Protein 3GWN (pdb70)

Nearest PDB structures (foldseek):
  3gwn-assembly1_B  TM=1.005E+00  e=9.552E-17  Acanthamoeba polyphaga mimivirus
  3td7-assembly1_A-2  TM=9.930E-01  e=7.302E-15  Acanthamoeba polyphaga mimivirus
  3w4y-assembly2_B  TM=9.031E-01  e=3.890E-05  Saccharomyces cerevisiae S288C
  4e0i-assembly2_C-2  TM=8.942E-01  e=7.517E-05  Saccharomyces cerevisiae S288C
  1jra-assembly2_D  TM=9.221E-01  e=2.019E-04  Saccharomyces cerevisiae

Structure (mmCIF, N/CA/C/O backbone):
data_3GWN
#
_entry.id   3GWN
#
_cell.length_a   35.166
_cell.length_b   58.584
_cell.length_c   119.085
_cell.angle_alpha   90.00
_cell.angle_beta   90.00
_cell.angle_gamma   90.00
#
_symmetry.space_group_name_H-M   'P 21 21 21'
#
loop_
_entity.id
_entity.type
_entity.pdbx_description
1 polymer 'Probable FAD-linked sulfhydryl oxidase R596'
2 non-polymer 'FLAVIN-ADENINE DINUCLEOTIDE'
3 non-polymer 'SULFATE ION'
4 non-polymer GLYCEROL
5 water water
#
loop_
_atom_site.group_PDB
_atom_site.id
_atom_site.type_symbol
_atom_site.label_atom_id
_atom_site.label_alt_id
_atom_site.label_comp_id
_atom_site.label_asym_id
_atom_site.label_entity_id
_atom_site.label_seq_id
_atom_site.pdbx_PDB_ins_code
_atom_site.Cartn_x
_atom_site.Cartn_y
_atom_site.Cartn_z
_atom_site.occupancy
_atom_site.B_iso_or_equiv
_atom_site.auth_seq_id
_atom_site.auth_comp_id
_atom_site.auth_asym_id
_atom_site.auth_atom_id
_atom_site.pdbx_PDB_model_num
ATOM 1 N N . ALA A 1 1 ? 18.581 23.956 14.355 1.00 38.25 32 ALA A N 1
ATOM 2 C CA . ALA A 1 1 ? 19.590 23.391 15.297 1.00 35.26 32 ALA A CA 1
ATOM 3 C C . ALA A 1 1 ? 19.094 22.082 15.913 1.00 35.01 32 ALA A C 1
ATOM 4 O O . ALA A 1 1 ? 19.611 21.638 16.941 1.00 35.73 32 ALA A O 1
ATOM 6 N N . ASN A 1 2 ? 18.096 21.465 15.284 1.00 32.64 33 ASN A N 1
ATOM 7 C CA . ASN A 1 2 ? 17.539 20.213 15.792 1.00 30.57 33 ASN A CA 1
ATOM 8 C C . ASN A 1 2 ? 18.102 18.971 15.112 1.00 28.51 33 ASN A C 1
ATOM 9 O O . ASN A 1 2 ? 17.838 17.854 15.547 1.00 28.60 33 ASN A O 1
ATOM 14 N N . GLY A 1 3 ? 18.877 19.159 14.051 1.00 25.92 34 GLY A N 1
ATOM 15 C CA . GLY A 1 3 ? 19.421 18.015 13.345 1.00 21.91 34 GLY A CA 1
ATOM 16 C C . GLY A 1 3 ? 20.599 17.323 14.005 1.00 20.32 34 GLY A C 1
ATOM 17 O O . GLY A 1 3 ? 21.256 17.879 14.883 1.00 18.38 34 GLY A O 1
ATOM 18 N N . LEU A 1 4 ? 20.849 16.088 13.579 1.00 17.20 35 LEU A N 1
ATOM 19 C CA . LEU A 1 4 ? 21.965 15.287 14.069 1.00 16.08 35 LEU A CA 1
ATOM 20 C C . LEU A 1 4 ? 22.710 14.804 12.834 1.00 16.48 35 LEU A C 1
ATOM 21 O O . LEU A 1 4 ? 22.082 14.496 11.820 1.00 17.68 35 LEU A O 1
ATOM 26 N N . ILE A 1 5 ? 24.037 14.734 12.906 1.00 17.14 36 ILE A N 1
ATOM 27 C CA . ILE A 1 5 ? 24.803 14.273 11.753 1.00 18.84 36 ILE A CA 1
ATOM 28 C C . ILE A 1 5 ? 24.412 12.828 11.473 1.00 17.89 36 ILE A C 1
ATOM 29 O O . ILE A 1 5 ? 24.154 12.059 12.396 1.00 17.44 36 ILE A O 1
ATOM 34 N N . THR A 1 6 ? 24.367 12.467 10.195 1.00 17.14 37 THR A N 1
ATOM 35 C CA . THR A 1 6 ? 23.944 11.132 9.785 1.00 16.00 37 THR A CA 1
ATOM 36 C C . THR A 1 6 ? 24.772 9.958 10.281 1.00 15.90 37 THR A C 1
ATOM 37 O O . THR A 1 6 ? 24.305 8.821 10.264 1.00 15.38 37 THR A O 1
ATOM 41 N N . LYS A 1 7 ? 25.994 10.223 10.727 1.00 17.26 38 LYS A N 1
ATOM 42 C CA . LYS A 1 7 ? 26.864 9.161 11.213 1.00 18.90 38 LYS A CA 1
ATOM 43 C C . LYS A 1 7 ? 26.212 8.323 12.311 1.00 18.57 38 LYS A C 1
ATOM 44 O O . LYS A 1 7 ? 26.415 7.111 12.387 1.00 19.77 38 LYS A O 1
ATOM 50 N N . ILE A 1 8 ? 25.415 8.964 13.154 1.00 17.80 39 ILE A N 1
ATOM 51 C CA . ILE A 1 8 ? 24.780 8.257 14.256 1.00 19.16 39 ILE A CA 1
ATOM 52 C C . ILE A 1 8 ? 23.447 7.586 13.939 1.00 19.35 39 ILE A C 1
ATOM 53 O O . ILE A 1 8 ? 23.120 6.561 14.537 1.00 22.44 39 ILE A O 1
ATOM 58 N N . TRP A 1 9 ? 22.688 8.125 12.990 1.00 16.01 40 TRP A N 1
ATOM 59 C CA . TRP A 1 9 ? 21.371 7.556 12.709 1.00 13.69 40 TRP A CA 1
ATOM 60 C C . TRP A 1 9 ? 21.068 7.031 11.315 1.00 12.61 40 TRP A C 1
ATOM 61 O O . TRP A 1 9 ? 20.094 6.298 11.138 1.00 11.90 40 TRP A O 1
ATOM 72 N N . GLY A 1 10 ? 21.875 7.409 10.331 1.00 11.39 41 GLY A N 1
ATOM 73 C CA . GLY A 1 10 ? 21.619 6.983 8.963 1.00 11.32 41 GLY A CA 1
ATOM 74 C C . GLY A 1 10 ? 21.540 5.488 8.720 1.00 12.55 41 GLY A C 1
ATOM 75 O O . GLY A 1 10 ? 20.492 4.956 8.341 1.00 11.90 41 GLY A O 1
ATOM 76 N N . THR A 1 11 ? 22.657 4.804 8.925 1.00 12.40 42 THR A N 1
ATOM 77 C CA . THR A 1 11 ? 22.712 3.365 8.710 1.00 14.50 42 THR A CA 1
ATOM 78 C C . THR A 1 11 ? 21.725 2.622 9.602 1.00 13.36 42 THR A C 1
ATOM 79 O O . THR A 1 11 ? 21.050 1.698 9.143 1.00 13.85 42 THR A O 1
ATOM 83 N N . ALA A 1 12 ? 21.637 3.030 10.866 1.00 11.84 43 ALA A N 1
ATOM 84 C CA . ALA A 1 12 ? 20.716 2.407 11.818 1.00 11.43 43 ALA A CA 1
ATOM 85 C C . ALA A 1 12 ? 19.286 2.538 11.313 1.00 12.65 43 ALA A C 1
ATOM 86 O O . ALA A 1 12 ? 18.499 1.592 11.393 1.00 11.51 43 ALA A O 1
ATOM 88 N N . GLY A 1 13 ? 18.958 3.724 10.808 1.00 11.51 44 GLY A N 1
ATOM 89 C CA . GLY A 1 13 ? 17.624 3.964 10.285 1.00 12.00 44 GLY A CA 1
ATOM 90 C C . GLY A 1 13 ? 17.272 3.053 9.121 1.00 12.46 44 GLY A C 1
ATOM 91 O O . GLY A 1 13 ? 16.161 2.534 9.054 1.00 11.35 44 GLY A O 1
ATOM 92 N N . TRP A 1 14 ? 18.196 2.863 8.185 1.00 9.27 45 TRP A N 1
ATOM 93 C CA . TRP A 1 14 ? 17.907 1.986 7.053 1.00 10.41 45 TRP A CA 1
ATOM 94 C C . TRP A 1 14 ? 17.773 0.533 7.505 1.00 10.47 45 TRP A C 1
ATOM 95 O O . TRP A 1 14 ? 16.816 -0.148 7.147 1.00 11.45 45 TRP A O 1
ATOM 106 N N . THR A 1 15 ? 18.733 0.068 8.295 1.00 10.49 46 THR A N 1
ATOM 107 C CA . THR A 1 15 ? 18.723 -1.312 8.770 1.00 10.42 46 THR A CA 1
ATOM 108 C C . THR A 1 15 ? 17.449 -1.663 9.523 1.00 11.74 46 THR A C 1
ATOM 109 O O . THR A 1 15 ? 16.805 -2.680 9.239 1.00 12.98 46 THR A O 1
ATOM 113 N N . PHE A 1 16 ? 17.074 -0.818 10.478 1.00 9.43 47 PHE A N 1
ATOM 114 C CA . PHE A 1 16 ? 15.869 -1.083 11.257 1.00 10.51 47 PHE A CA 1
ATOM 115 C C . PHE A 1 16 ? 14.617 -1.074 10.393 1.00 10.65 47 PHE A C 1
ATOM 116 O O . PHE A 1 16 ? 13.755 -1.939 10.526 1.00 10.00 47 PHE A O 1
ATOM 124 N N . ASN A 1 17 ? 14.510 -0.100 9.501 1.00 10.27 48 ASN A N 1
ATOM 125 C CA . ASN A 1 17 ? 13.320 -0.024 8.679 1.00 10.03 48 ASN A CA 1
ATOM 126 C C . ASN A 1 17 ? 13.234 -1.090 7.595 1.00 10.38 48 ASN A C 1
ATOM 127 O O . ASN A 1 17 ? 12.137 -1.508 7.229 1.00 9.86 48 ASN A O 1
ATOM 132 N N . HIS A 1 18 ? 14.371 -1.562 7.087 1.00 9.16 49 HIS A N 1
ATOM 133 C CA . HIS A 1 18 ? 14.293 -2.646 6.113 1.00 9.66 49 HIS A CA 1
ATOM 134 C C . HIS A 1 18 ? 13.794 -3.863 6.887 1.00 10.44 49 HIS A C 1
ATOM 135 O O . HIS A 1 18 ? 12.971 -4.641 6.397 1.00 11.23 49 HIS A O 1
ATOM 142 N N . ALA A 1 19 ? 14.294 -4.021 8.107 1.00 10.49 50 ALA A N 1
ATOM 143 C CA . ALA A 1 19 ? 13.883 -5.144 8.939 1.00 10.96 50 ALA A CA 1
ATOM 144 C C . ALA A 1 19 ? 12.373 -5.078 9.175 1.00 10.58 50 ALA A C 1
ATOM 145 O O . ALA A 1 19 ? 11.689 -6.102 9.164 1.00 11.59 50 ALA A O 1
ATOM 147 N N . VAL A 1 20 ? 11.856 -3.871 9.392 1.00 8.89 51 VAL A N 1
ATOM 148 C CA . VAL A 1 20 ? 10.420 -3.692 9.597 1.00 9.05 51 VAL A CA 1
ATOM 149 C C . VAL A 1 20 ? 9.632 -4.218 8.398 1.00 10.42 51 VAL A C 1
ATOM 150 O O . VAL A 1 20 ? 8.601 -4.875 8.566 1.00 11.55 51 VAL A O 1
ATOM 154 N N . THR A 1 21 ? 10.107 -3.939 7.187 1.00 10.21 52 THR A N 1
ATOM 155 C CA . THR A 1 21 ? 9.383 -4.404 6.006 1.00 10.40 52 THR A CA 1
ATOM 156 C C . THR A 1 21 ? 9.402 -5.927 5.869 1.00 11.49 52 THR A C 1
ATOM 157 O O . THR A 1 21 ? 8.445 -6.516 5.361 1.00 11.09 52 THR A O 1
ATOM 161 N N . PHE A 1 22 ? 10.470 -6.575 6.327 1.00 10.87 53 PHE A N 1
ATOM 162 C CA . PHE A 1 22 ? 10.521 -8.031 6.224 1.00 11.30 53 PHE A CA 1
ATOM 163 C C . PHE A 1 22 ? 9.693 -8.732 7.298 1.00 12.30 53 PHE A C 1
ATOM 164 O O . PHE A 1 22 ? 9.481 -9.947 7.234 1.00 15.61 53 PHE A O 1
ATOM 172 N N . GLY A 1 23 ? 9.212 -7.959 8.268 1.00 12.03 54 GLY A N 1
ATOM 173 C CA . GLY A 1 23 ? 8.377 -8.509 9.328 1.00 11.18 54 GLY A CA 1
ATOM 174 C C . GLY A 1 23 ? 6.905 -8.392 8.965 1.00 13.46 54 GLY A C 1
ATOM 175 O O . GLY A 1 23 ? 6.027 -8.877 9.689 1.00 13.75 54 GLY A O 1
ATOM 176 N N . TYR A 1 24 ? 6.637 -7.735 7.841 1.00 12.40 55 TYR A N 1
ATOM 177 C CA . TYR A 1 24 ? 5.275 -7.550 7.336 1.00 13.83 55 TYR A CA 1
ATOM 178 C C . TYR A 1 24 ? 4.719 -8.927 6.957 1.00 14.56 55 TYR A C 1
ATOM 179 O O . TYR A 1 24 ? 5.445 -9.783 6.456 1.00 13.37 55 TYR A O 1
ATOM 188 N N . PRO A 1 25 ? 3.422 -9.162 7.203 1.00 14.77 56 PRO A N 1
ATOM 189 C CA . PRO A 1 25 ? 2.801 -10.453 6.875 1.00 15.78 56 PRO A CA 1
ATOM 190 C C . PRO A 1 25 ? 2.858 -10.812 5.391 1.00 14.50 56 PRO A C 1
ATOM 191 O O . PRO A 1 25 ? 2.876 -9.935 4.530 1.00 14.15 56 PRO A O 1
ATOM 195 N N . LEU A 1 26 ? 2.881 -12.108 5.094 1.00 14.84 57 LEU A N 1
ATOM 196 C CA . LEU A 1 26 ? 2.901 -12.557 3.707 1.00 16.52 57 LEU A CA 1
ATOM 197 C C . LEU A 1 26 ? 1.574 -12.199 3.056 1.00 17.40 57 LEU A C 1
ATOM 198 O O . LEU A 1 26 ? 1.520 -11.796 1.897 1.00 19.34 57 LEU A O 1
ATOM 203 N N . ASN A 1 27 ? 0.503 -12.362 3.821 1.00 17.84 58 ASN A N 1
ATOM 204 C CA . ASN A 1 27 ? -0.844 -12.082 3.347 1.00 19.37 58 ASN A CA 1
ATOM 205 C C . ASN A 1 27 ? -1.504 -11.153 4.369 1.00 19.24 58 ASN A C 1
ATOM 206 O O . ASN A 1 27 ? -2.295 -11.586 5.209 1.00 20.70 58 ASN A O 1
ATOM 211 N N . PRO A 1 28 ? -1.181 -9.851 4.307 1.00 19.18 59 PRO A N 1
ATOM 212 C CA . PRO A 1 28 ? -1.742 -8.869 5.239 1.00 19.53 59 PRO A CA 1
ATOM 213 C C . PRO A 1 28 ? -3.247 -8.634 5.150 1.00 19.78 59 PRO A C 1
ATOM 214 O O . PRO A 1 28 ? -3.863 -8.829 4.101 1.00 21.09 59 PRO A O 1
ATOM 218 N N . THR A 1 29 ? -3.825 -8.226 6.274 1.00 20.63 60 THR A N 1
ATOM 219 C CA . THR A 1 29 ? -5.244 -7.913 6.356 1.00 21.01 60 THR A CA 1
ATOM 220 C C . THR A 1 29 ? -5.344 -6.411 6.132 1.00 21.05 60 THR A C 1
ATOM 221 O O . THR A 1 29 ? -4.329 -5.714 6.115 1.00 19.07 60 THR A O 1
ATOM 225 N N A SER A 1 30 ? -6.567 -5.920 5.965 0.50 19.89 61 SER A N 1
ATOM 226 N N B SER A 1 30 ? -6.562 -5.907 5.960 0.50 20.88 61 SER A N 1
ATOM 227 C CA A SER A 1 30 ? -6.796 -4.498 5.751 0.50 19.61 61 SER A CA 1
ATOM 228 C CA B SER A 1 30 ? -6.758 -4.476 5.749 0.50 21.45 61 SER A CA 1
ATOM 229 C C A SER A 1 30 ? -6.207 -3.700 6.909 0.50 18.25 61 SER A C 1
ATOM 230 C C B SER A 1 30 ? -6.206 -3.702 6.942 0.50 20.54 61 SER A C 1
ATOM 231 O O A SER A 1 30 ? -5.689 -2.600 6.715 0.50 18.01 61 SER A O 1
ATOM 232 O O B SER A 1 30 ? -5.724 -2.578 6.800 0.50 20.59 61 SER A O 1
ATOM 237 N N A ASP 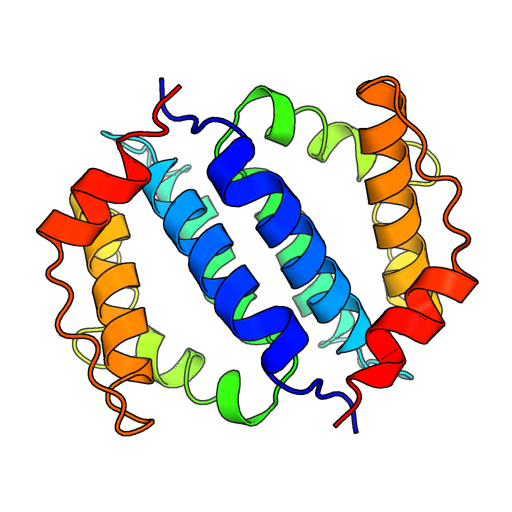A 1 31 ? -6.294 -4.260 8.113 0.50 17.60 62 ASP A N 1
ATOM 238 N N B ASP A 1 31 ? -6.284 -4.320 8.117 0.50 20.35 62 ASP A N 1
ATOM 239 C CA A ASP A 1 31 ? -5.766 -3.600 9.302 0.50 17.92 62 ASP A CA 1
ATOM 240 C CA B ASP A 1 31 ? -5.795 -3.719 9.355 0.50 20.62 62 ASP A CA 1
ATOM 241 C C A ASP A 1 31 ? -4.243 -3.522 9.261 0.50 17.32 62 ASP A C 1
ATOM 242 C C B ASP A 1 31 ? -4.273 -3.576 9.336 0.50 19.20 62 ASP A C 1
ATOM 243 O O A ASP A 1 31 ? -3.662 -2.495 9.619 0.50 16.04 62 ASP A O 1
ATOM 244 O O B ASP A 1 31 ? -3.728 -2.559 9.773 0.50 17.94 62 ASP A O 1
ATOM 253 N N . ASP A 1 32 ? -3.596 -4.606 8.838 1.00 18.06 63 ASP A N 1
ATOM 254 C CA . ASP A 1 32 ? -2.131 -4.606 8.755 1.00 17.91 63 ASP A CA 1
ATOM 255 C C . ASP A 1 32 ? -1.676 -3.523 7.783 1.00 15.98 63 ASP A C 1
ATOM 256 O O . ASP A 1 32 ? -0.726 -2.789 8.058 1.00 17.15 63 ASP A O 1
ATOM 261 N N . LYS A 1 33 ? -2.358 -3.426 6.645 1.00 14.96 64 LYS A N 1
ATOM 262 C CA . LYS A 1 33 ? -2.009 -2.435 5.631 1.00 15.47 64 LYS A CA 1
ATOM 263 C C . LYS A 1 33 ? -2.105 -1.016 6.171 1.00 15.84 64 LYS A C 1
ATOM 264 O O . LYS A 1 33 ? -1.221 -0.195 5.931 1.00 15.22 64 LYS A O 1
ATOM 270 N N . ARG A 1 34 ? -3.182 -0.731 6.898 1.00 16.34 65 ARG A N 1
ATOM 271 C CA . ARG A 1 34 ? -3.383 0.598 7.468 1.00 17.95 65 ARG A CA 1
ATOM 272 C C . ARG A 1 34 ? -2.304 0.948 8.493 1.00 16.76 65 ARG A C 1
ATOM 273 O O . ARG A 1 34 ? -1.762 2.055 8.484 1.00 15.48 65 ARG A O 1
ATOM 281 N N . ARG A 1 35 ? -1.990 0.002 9.373 1.00 14.96 66 ARG A N 1
ATOM 282 C CA . ARG A 1 35 ? -0.992 0.229 10.410 1.00 14.85 66 ARG A CA 1
ATOM 283 C C . ARG A 1 35 ? 0.413 0.465 9.864 1.00 13.53 66 ARG A C 1
ATOM 284 O O . ARG A 1 35 ? 1.118 1.355 10.340 1.00 13.04 66 ARG A O 1
ATOM 292 N N . TYR A 1 36 ? 0.822 -0.316 8.869 1.00 12.31 67 TYR A N 1
ATOM 293 C CA . TYR A 1 36 ? 2.153 -0.121 8.301 1.00 12.59 67 TYR A CA 1
ATOM 294 C C . TYR A 1 36 ? 2.197 1.141 7.440 1.00 11.33 67 TYR A C 1
ATOM 295 O O . TYR A 1 36 ? 3.217 1.829 7.381 1.00 11.65 67 TYR A O 1
ATOM 304 N N . LYS A 1 37 ? 1.094 1.454 6.771 1.00 10.44 68 LYS A N 1
ATOM 305 C CA . LYS A 1 37 ? 1.065 2.658 5.951 1.00 11.14 68 LYS A CA 1
ATOM 306 C C . LYS A 1 37 ? 1.231 3.876 6.854 1.00 11.60 68 LYS A C 1
ATOM 307 O O . LYS A 1 37 ? 2.017 4.776 6.562 1.00 12.18 68 LYS A O 1
ATOM 313 N N . ASN A 1 38 ? 0.490 3.912 7.959 1.00 12.44 69 ASN A N 1
ATOM 314 C CA . ASN A 1 38 ? 0.587 5.051 8.860 1.00 13.20 69 ASN A CA 1
ATOM 315 C C . ASN A 1 38 ? 1.986 5.183 9.443 1.00 13.14 69 ASN A C 1
ATOM 316 O O . ASN A 1 38 ? 2.483 6.287 9.622 1.00 13.91 69 ASN A O 1
ATOM 321 N N . TYR A 1 39 ? 2.623 4.055 9.730 1.00 11.27 70 TYR A N 1
ATOM 322 C CA . TYR A 1 39 ? 3.973 4.098 10.277 1.00 10.89 70 TYR A CA 1
ATOM 323 C C . TYR A 1 39 ? 4.959 4.728 9.292 1.00 10.42 70 TYR A C 1
ATOM 324 O O . TYR A 1 39 ? 5.724 5.624 9.647 1.00 10.62 70 TYR A O 1
ATOM 333 N N . PHE A 1 40 ? 4.950 4.261 8.051 1.00 9.84 71 PHE A N 1
ATOM 334 C CA . PHE A 1 40 ? 5.888 4.799 7.080 1.00 8.21 71 PHE A CA 1
ATOM 335 C C . PHE A 1 40 ? 5.638 6.253 6.708 1.00 11.55 71 PHE A C 1
ATOM 336 O O . PHE A 1 40 ? 6.556 6.951 6.281 1.00 12.73 71 PHE A O 1
ATOM 344 N N . ILE A 1 41 ? 4.408 6.728 6.883 1.00 9.79 72 ILE A N 1
ATOM 345 C CA . ILE A 1 41 ? 4.141 8.136 6.600 1.00 12.32 72 ILE A CA 1
ATOM 346 C C . ILE A 1 41 ? 4.710 8.942 7.772 1.00 12.61 72 ILE A C 1
ATOM 347 O O . ILE A 1 41 ? 5.368 9.969 7.575 1.00 13.42 72 ILE A O 1
ATOM 352 N N . SER A 1 42 ? 4.476 8.458 8.988 1.00 11.94 73 SER A N 1
ATOM 353 C CA . SER A 1 42 ? 4.968 9.124 10.195 1.00 12.01 73 SER A CA 1
ATOM 354 C C . SER A 1 42 ? 6.486 9.162 10.277 1.00 12.14 73 SER A C 1
ATOM 355 O O . SER A 1 42 ? 7.052 10.071 10.883 1.00 11.85 73 SER A O 1
ATOM 358 N N . LEU A 1 43 ? 7.143 8.169 9.685 1.00 11.94 74 LEU A N 1
ATOM 359 C CA . LEU A 1 43 ? 8.608 8.120 9.699 1.00 11.69 74 LEU A CA 1
ATOM 360 C C . LEU A 1 43 ? 9.175 9.404 9.094 1.00 11.78 74 LEU A C 1
ATOM 361 O O . LEU A 1 43 ? 10.234 9.886 9.509 1.00 12.94 74 LEU A O 1
ATOM 366 N N . GLY A 1 44 ? 8.465 9.950 8.111 1.00 11.85 75 GLY A N 1
ATOM 367 C CA . GLY A 1 44 ? 8.913 11.165 7.456 1.00 12.17 75 GLY A CA 1
ATOM 368 C C . GLY A 1 44 ? 8.822 12.407 8.323 1.00 13.74 75 GLY A C 1
ATOM 369 O O . GLY A 1 44 ? 9.459 13.418 8.031 1.00 15.68 75 GLY A O 1
ATOM 370 N N . ASP A 1 45 ? 8.034 12.342 9.391 1.00 11.96 76 ASP A N 1
ATOM 371 C CA . ASP A 1 45 ? 7.878 13.487 10.283 1.00 13.73 76 ASP A CA 1
ATOM 372 C C . ASP A 1 45 ? 8.955 13.560 11.355 1.00 14.32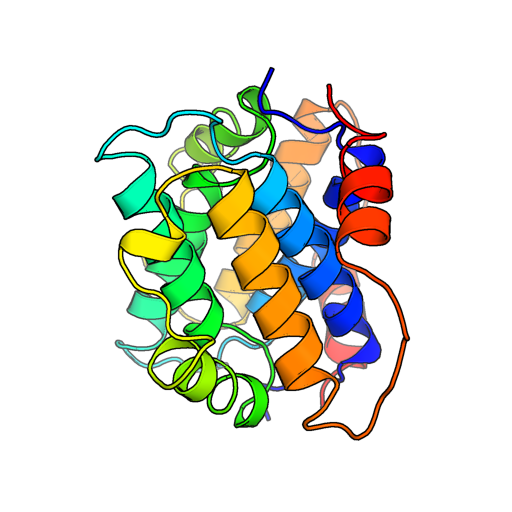 76 ASP A C 1
ATOM 373 O O . ASP A 1 45 ? 9.131 14.607 11.978 1.00 13.69 76 ASP A O 1
ATOM 378 N N . VAL A 1 46 ? 9.693 12.472 11.557 1.00 12.79 77 VAL A N 1
ATOM 379 C CA . VAL A 1 46 ? 10.671 12.435 12.640 1.00 12.32 77 VAL A CA 1
ATOM 380 C C . VAL A 1 46 ? 12.150 12.247 12.323 1.00 11.42 77 VAL A C 1
ATOM 381 O O . VAL A 1 46 ? 12.969 12.179 13.245 1.00 13.64 77 VAL A O 1
ATOM 385 N N . LEU A 1 47 ? 12.509 12.145 11.049 1.00 12.44 78 LEU A N 1
ATOM 386 C CA . LEU A 1 47 ? 13.926 11.994 10.714 1.00 12.96 78 LEU A CA 1
ATOM 387 C C . LEU A 1 47 ? 14.627 13.222 11.303 1.00 13.07 78 LEU A C 1
ATOM 388 O O . LEU A 1 47 ? 14.170 14.345 11.116 1.00 14.54 78 LEU A O 1
ATOM 393 N N . PRO A 1 48 ? 15.743 13.023 12.028 1.00 14.48 79 PRO A N 1
ATOM 394 C CA . PRO A 1 48 ? 16.466 14.149 12.635 1.00 12.90 79 PRO A CA 1
ATOM 395 C C . PRO A 1 48 ? 17.339 14.941 11.666 1.00 13.41 79 PRO A C 1
ATOM 396 O O . PRO A 1 48 ? 18.539 15.111 11.875 1.00 14.02 79 PRO A O 1
ATOM 400 N N . CYS A 1 49 ? 16.711 15.424 10.602 1.00 12.35 80 CYS A N 1
ATOM 401 C CA . CYS A 1 49 ? 17.387 16.199 9.576 1.00 13.04 80 CYS A CA 1
ATOM 402 C C . CYS A 1 49 ? 16.294 16.830 8.702 1.00 13.65 80 CYS A C 1
ATOM 403 O O . CYS A 1 49 ? 15.510 16.135 8.062 1.00 12.11 80 CYS A O 1
ATOM 406 N N . ARG A 1 50 ? 16.249 18.159 8.703 1.00 12.19 81 ARG A N 1
ATOM 407 C CA . ARG A 1 50 ? 15.244 18.917 7.957 1.00 14.71 81 ARG A CA 1
ATOM 408 C C . ARG A 1 50 ? 15.030 18.551 6.492 1.00 13.97 81 ARG A C 1
ATOM 409 O O . ARG A 1 50 ? 13.919 18.199 6.098 1.00 12.61 81 ARG A O 1
ATOM 417 N N . LEU A 1 51 ? 16.078 18.660 5.678 1.00 12.99 82 LEU A N 1
ATOM 418 C CA . LEU A 1 51 ? 15.943 18.360 4.259 1.00 13.53 82 LEU A CA 1
ATOM 419 C C . LEU A 1 51 ? 15.720 16.876 3.987 1.00 13.76 82 LEU A C 1
ATOM 420 O O . LEU A 1 51 ? 15.189 16.499 2.940 1.00 13.74 82 LEU A O 1
ATOM 425 N N . CYS A 1 52 ? 16.116 16.036 4.933 1.00 12.07 83 CYS A N 1
ATOM 426 C CA . CYS A 1 52 ? 15.925 14.599 4.790 1.00 11.51 83 CYS A CA 1
ATOM 427 C C . CYS A 1 52 ? 14.431 14.299 4.860 1.00 12.54 83 CYS A C 1
ATOM 428 O O . CYS A 1 52 ? 13.916 13.470 4.103 1.00 13.34 83 CYS A O 1
ATOM 431 N N . ARG A 1 53 ? 13.744 14.967 5.784 1.00 10.78 84 ARG A N 1
ATOM 432 C CA . ARG A 1 53 ? 12.303 14.781 5.948 1.00 10.57 84 ARG A CA 1
ATOM 433 C C . ARG A 1 53 ? 11.570 15.214 4.682 1.00 11.80 84 ARG A C 1
ATOM 434 O O . ARG A 1 53 ? 10.677 14.521 4.200 1.00 11.54 84 ARG A O 1
ATOM 442 N N A GLU A 1 54 ? 11.951 16.369 4.151 0.50 11.85 85 GLU A N 1
ATOM 443 N N B GLU A 1 54 ? 11.962 16.369 4.154 0.50 11.92 85 GLU A N 1
ATOM 444 C CA A GLU A 1 54 ? 11.325 16.898 2.944 0.50 12.11 85 GLU A CA 1
ATOM 445 C CA B GLU A 1 54 ? 11.360 16.909 2.940 0.50 12.45 85 GLU A CA 1
ATOM 446 C C A GLU A 1 54 ? 11.490 15.948 1.758 0.50 11.66 85 GLU A C 1
ATOM 447 C C B GLU A 1 54 ? 11.507 15.955 1.757 0.50 12.08 85 GLU A C 1
ATOM 448 O O A GLU A 1 54 ? 10.525 15.643 1.052 0.50 10.84 85 GLU A O 1
ATOM 449 O O B GLU A 1 54 ? 10.531 15.647 1.067 0.50 11.63 85 GLU A O 1
ATOM 460 N N A SER A 1 55 ? 12.713 15.478 1.541 0.50 11.27 86 SER A N 1
ATOM 461 N N B SER A 1 55 ? 12.727 15.484 1.522 0.50 11.84 86 SER A N 1
ATOM 462 C CA A SER A 1 55 ? 12.983 14.572 0.433 0.50 12.63 86 SER A CA 1
ATOM 463 C CA B SER A 1 55 ? 12.980 14.573 0.413 0.50 13.26 86 SER A CA 1
ATOM 464 C C A SER A 1 55 ? 12.188 13.280 0.557 0.50 11.65 86 SER A C 1
ATOM 465 C C B SER A 1 55 ? 12.198 13.269 0.551 0.50 12.05 86 SER A C 1
ATOM 466 O O A SER A 1 55 ? 11.622 12.797 -0.420 0.50 11.32 86 SER A O 1
ATOM 467 O O B SER A 1 55 ? 11.650 12.766 -0.426 0.50 11.86 86 SER A O 1
ATOM 472 N N . TYR A 1 56 ? 12.143 12.726 1.764 1.00 11.72 87 TYR A N 1
ATOM 473 C CA . TYR A 1 56 ? 11.413 11.487 2.004 1.00 9.82 87 TYR A CA 1
ATOM 474 C C . TYR A 1 56 ? 9.920 11.681 1.713 1.00 9.91 87 TYR A C 1
ATOM 475 O O . TYR A 1 56 ? 9.309 10.861 1.031 1.00 9.93 87 TYR A O 1
ATOM 484 N N . LYS A 1 57 ? 9.337 12.765 2.222 1.00 10.56 88 LYS A N 1
ATOM 485 C CA . LYS A 1 57 ? 7.911 13.028 1.998 1.00 12.45 88 LYS A CA 1
ATOM 486 C C . LYS A 1 57 ? 7.601 13.186 0.512 1.00 13.34 88 LYS A C 1
ATOM 487 O O . LYS A 1 57 ? 6.541 12.770 0.046 1.00 13.59 88 LYS A O 1
ATOM 493 N N . LYS A 1 58 ? 8.510 13.806 -0.232 1.00 10.54 89 LYS A N 1
ATOM 494 C CA . LYS A 1 58 ? 8.283 13.971 -1.658 1.00 11.60 89 LYS A CA 1
ATOM 495 C C . LYS A 1 58 ? 8.404 12.617 -2.356 1.00 11.78 89 LYS A C 1
ATOM 496 O O . LYS A 1 58 ? 7.613 12.293 -3.241 1.00 11.25 89 LYS A O 1
ATOM 502 N N . PHE A 1 59 ? 9.371 11.809 -1.931 1.00 11.20 90 PHE A N 1
ATOM 503 C CA . PHE A 1 59 ? 9.555 10.483 -2.513 1.00 13.19 90 PHE A CA 1
ATOM 504 C C . PHE A 1 59 ? 8.330 9.585 -2.307 1.00 12.44 90 PHE A C 1
ATOM 505 O O . PHE A 1 59 ? 7.911 8.876 -3.222 1.00 13.13 90 PHE A O 1
ATOM 513 N N . ILE A 1 60 ? 7.751 9.605 -1.112 1.00 13.51 91 ILE A N 1
ATOM 514 C CA . ILE A 1 60 ? 6.615 8.724 -0.861 1.00 13.16 91 ILE A CA 1
ATOM 515 C C . ILE A 1 60 ? 5.252 9.247 -1.285 1.00 14.08 91 ILE A C 1
ATOM 516 O O . ILE A 1 60 ? 4.237 8.594 -1.047 1.00 13.57 91 ILE A O 1
ATOM 521 N N . THR A 1 61 ? 5.214 10.413 -1.923 1.00 13.86 92 THR A N 1
ATOM 522 C CA . THR A 1 61 ? 3.934 10.938 -2.382 1.00 15.38 92 THR A CA 1
ATOM 523 C C . THR A 1 61 ? 3.902 11.097 -3.900 1.00 17.15 92 THR A C 1
ATOM 524 O O . THR A 1 61 ? 2.851 11.377 -4.472 1.00 18.64 92 THR A O 1
ATOM 528 N N . THR A 1 62 ? 5.047 10.910 -4.551 1.00 17.22 93 THR A N 1
ATOM 529 C CA . THR A 1 62 ? 5.114 11.063 -6.003 1.00 18.29 93 THR A CA 1
ATOM 530 C C . THR A 1 62 ? 5.966 10.009 -6.703 1.00 18.85 93 THR A C 1
ATOM 531 O O . THR A 1 62 ? 6.822 9.373 -6.092 1.00 18.72 93 THR A O 1
ATOM 535 N N . GLY A 1 63 ? 5.719 9.837 -7.998 1.00 19.86 94 GLY A N 1
ATOM 536 C CA . GLY A 1 63 ? 6.481 8.883 -8.786 1.00 20.91 94 GLY A CA 1
ATOM 537 C C . GLY A 1 63 ? 6.423 7.409 -8.445 1.00 21.24 94 GLY A C 1
ATOM 538 O O . GLY A 1 63 ? 5.470 6.919 -7.843 1.00 19.93 94 GLY A O 1
ATOM 539 N N . LYS A 1 64 ? 7.476 6.697 -8.837 1.00 21.72 95 LYS A N 1
ATOM 540 C CA . LYS A 1 64 ? 7.555 5.263 -8.617 1.00 22.56 95 LYS A CA 1
ATOM 541 C C . LYS A 1 64 ? 7.766 4.858 -7.164 1.00 20.22 95 LYS A C 1
ATOM 542 O O . LYS A 1 64 ? 7.617 3.689 -6.818 1.00 23.17 95 LYS A O 1
ATOM 548 N N . THR A 1 65 ? 8.106 5.820 -6.311 1.00 16.88 96 THR A N 1
ATOM 549 C CA . THR A 1 65 ? 8.317 5.534 -4.893 1.00 14.05 96 THR A CA 1
ATOM 550 C C . THR A 1 65 ? 7.100 5.913 -4.043 1.00 14.40 96 THR A C 1
ATOM 551 O O . THR A 1 65 ? 7.138 5.829 -2.819 1.00 13.58 96 THR A O 1
ATOM 555 N N . ALA A 1 66 ? 6.016 6.322 -4.698 1.00 13.42 97 ALA A N 1
ATOM 556 C CA . ALA A 1 66 ? 4.807 6.709 -3.984 1.00 13.80 97 ALA A CA 1
ATOM 557 C C . ALA A 1 66 ? 4.269 5.546 -3.161 1.00 13.90 97 ALA A C 1
ATOM 558 O O . ALA A 1 66 ? 4.246 4.407 -3.624 1.00 13.90 97 ALA A O 1
ATOM 560 N N . LEU A 1 67 ? 3.841 5.842 -1.940 1.00 13.37 98 LEU A N 1
ATOM 561 C CA . LEU A 1 67 ? 3.300 4.823 -1.045 1.00 14.87 98 LEU A CA 1
ATOM 562 C C . LEU A 1 67 ? 1.815 4.636 -1.338 1.00 15.93 98 LEU A C 1
ATOM 563 O O . LEU A 1 67 ? 0.956 5.224 -0.678 1.00 16.46 98 LEU A O 1
ATOM 568 N N . THR A 1 68 ? 1.532 3.811 -2.340 1.00 19.07 99 THR A N 1
ATOM 569 C CA . THR A 1 68 ? 0.169 3.528 -2.766 1.00 19.98 99 THR A CA 1
ATOM 570 C C . THR A 1 68 ? -0.337 2.231 -2.143 1.00 20.24 99 THR A C 1
ATOM 571 O O . THR A 1 68 ? 0.424 1.482 -1.531 1.00 16.34 99 THR A O 1
ATOM 575 N N . ASN A 1 69 ? -1.627 1.965 -2.306 1.00 20.04 100 ASN A N 1
ATOM 576 C CA . ASN A 1 69 ? -2.216 0.754 -1.742 1.00 22.93 100 ASN A CA 1
ATOM 577 C C . ASN A 1 69 ? -1.587 -0.507 -2.315 1.00 21.70 100 ASN A C 1
ATOM 578 O O . ASN A 1 69 ? -1.500 -1.530 -1.633 1.00 23.94 100 ASN A O 1
ATOM 583 N N . GLU A 1 70 ? -1.141 -0.426 -3.563 1.00 22.02 101 GLU A N 1
ATOM 584 C CA . GLU A 1 70 ? -0.526 -1.563 -4.242 1.00 22.60 101 GLU A CA 1
ATOM 585 C C . GLU A 1 70 ? 0.782 -1.987 -3.584 1.00 21.44 101 GLU A C 1
ATOM 586 O O . GLU A 1 70 ? 1.147 -3.162 -3.610 1.00 19.56 101 GLU A O 1
ATOM 592 N N . VAL A 1 71 ? 1.487 -1.021 -3.006 1.00 19.18 102 VAL A N 1
ATOM 593 C CA . VAL A 1 71 ? 2.754 -1.281 -2.331 1.00 17.72 102 VAL A CA 1
ATOM 594 C C . VAL A 1 71 ? 2.536 -2.114 -1.066 1.00 16.52 102 VAL A C 1
ATOM 595 O O . VAL A 1 71 ? 3.436 -2.812 -0.603 1.00 15.81 102 VAL A O 1
ATOM 599 N N . LEU A 1 72 ? 1.326 -2.045 -0.524 1.00 15.16 103 LEU A N 1
ATOM 600 C CA . LEU A 1 72 ? 0.976 -2.759 0.702 1.00 15.21 103 LEU A CA 1
ATOM 601 C C . LEU A 1 72 ? 0.361 -4.141 0.485 1.00 13.88 103 LEU A C 1
ATOM 602 O O . LEU A 1 72 ? -0.039 -4.798 1.441 1.00 14.70 103 LEU A O 1
ATOM 607 N N A ARG A 1 73 ? 0.294 -4.580 -0.767 0.50 15.43 104 ARG A N 1
ATOM 608 N N B ARG A 1 73 ? 0.301 -4.577 -0.768 0.50 15.51 104 ARG A N 1
ATOM 609 C CA A ARG A 1 73 ? -0.303 -5.874 -1.090 0.50 16.43 104 ARG A CA 1
ATOM 610 C CA B ARG A 1 73 ? -0.290 -5.868 -1.109 0.50 16.63 104 ARG A CA 1
ATOM 611 C C A ARG A 1 73 ? 0.255 -7.036 -0.272 0.50 16.17 104 ARG A C 1
ATOM 612 C C B ARG A 1 73 ? 0.255 -7.033 -0.285 0.50 16.26 104 ARG A C 1
ATOM 613 O O A ARG A 1 73 ? -0.506 -7.817 0.300 0.50 14.71 104 ARG A O 1
ATOM 614 O O B ARG A 1 73 ? -0.514 -7.812 0.278 0.50 14.80 104 ARG A O 1
ATOM 629 N N . ASN A 1 74 ? 1.578 -7.155 -0.215 1.00 15.30 105 ASN A N 1
ATOM 630 C CA . ASN A 1 74 ? 2.202 -8.236 0.546 1.00 15.47 105 ASN A CA 1
ATOM 631 C C . ASN A 1 74 ? 3.643 -7.933 0.930 1.00 14.82 105 ASN A C 1
ATOM 632 O O . ASN A 1 74 ? 4.146 -6.844 0.673 1.00 12.42 105 ASN A O 1
ATOM 637 N N . ARG A 1 75 ? 4.304 -8.902 1.556 1.00 14.23 106 ARG A N 1
ATOM 638 C CA . ARG A 1 75 ? 5.690 -8.712 1.971 1.00 13.54 106 ARG A CA 1
ATOM 639 C C . ARG A 1 75 ? 6.603 -8.394 0.789 1.00 13.55 106 ARG A C 1
ATOM 640 O O . ARG A 1 75 ? 7.496 -7.548 0.898 1.00 14.17 106 ARG A O 1
ATOM 648 N N . HIS A 1 76 ? 6.394 -9.066 -0.339 1.00 13.25 107 HIS A N 1
ATOM 649 C CA . HIS A 1 76 ? 7.230 -8.812 -1.505 1.00 14.02 107 HIS A CA 1
ATOM 650 C C . HIS A 1 76 ? 7.118 -7.369 -1.987 1.00 13.56 107 HIS A C 1
ATOM 651 O O . HIS A 1 76 ? 8.129 -6.719 -2.246 1.00 13.54 107 HIS A O 1
ATOM 658 N N . THR A 1 77 ? 5.897 -6.853 -2.095 1.00 13.32 108 THR A N 1
ATOM 659 C CA . THR A 1 77 ? 5.731 -5.486 -2.576 1.00 12.20 108 THR A CA 1
ATOM 660 C C . THR A 1 77 ? 6.226 -4.423 -1.596 1.00 12.64 108 THR A C 1
ATOM 661 O O . THR A 1 77 ? 6.797 -3.411 -2.013 1.00 10.49 108 THR A O 1
ATOM 665 N N . LEU A 1 78 ? 6.020 -4.641 -0.300 1.00 12.08 109 LEU A N 1
ATOM 666 C CA . LEU A 1 78 ? 6.464 -3.658 0.692 1.00 12.42 109 LEU A CA 1
ATOM 667 C C . LEU A 1 78 ? 7.991 -3.628 0.792 1.00 12.50 109 LEU A C 1
ATOM 668 O O . LEU A 1 78 ? 8.599 -2.556 0.864 1.00 10.08 109 LEU A O 1
ATOM 673 N N . THR A 1 79 ? 8.614 -4.802 0.790 1.00 10.98 110 THR A N 1
ATOM 674 C CA . THR A 1 79 ? 10.072 -4.859 0.883 1.00 11.51 110 THR A CA 1
ATOM 675 C C . THR A 1 79 ? 10.729 -4.285 -0.376 1.00 10.69 110 THR A C 1
ATOM 676 O O . THR A 1 79 ? 11.756 -3.607 -0.290 1.00 10.90 110 THR A O 1
ATOM 680 N N . LYS A 1 80 ? 10.132 -4.534 -1.539 1.00 10.62 111 LYS A N 1
ATOM 681 C CA . LYS A 1 80 ? 10.676 -4.013 -2.792 1.00 11.32 111 LYS A CA 1
ATOM 682 C C . LYS A 1 80 ? 10.528 -2.493 -2.818 1.00 11.19 111 LYS A C 1
ATOM 683 O O . LYS A 1 80 ? 11.416 -1.774 -3.278 1.00 10.30 111 LYS A O 1
ATOM 689 N N . TRP A 1 81 ? 9.397 -2.004 -2.323 1.00 9.83 112 TRP A N 1
ATOM 690 C CA . TRP A 1 81 ? 9.164 -0.566 -2.291 1.00 10.87 112 TRP A CA 1
ATOM 691 C C . TRP A 1 81 ? 10.197 0.163 -1.436 1.00 10.37 112 TRP A C 1
ATOM 692 O O . TRP A 1 81 ? 10.741 1.179 -1.864 1.00 10.79 112 TRP A O 1
ATOM 703 N N . PHE A 1 82 ? 10.480 -0.344 -0.237 1.00 10.80 113 PHE A N 1
ATOM 704 C CA . PHE A 1 82 ? 11.441 0.351 0.614 1.00 10.66 113 PHE A CA 1
ATOM 705 C C . PHE A 1 82 ? 12.856 0.238 0.061 1.00 11.73 113 PHE A C 1
ATOM 706 O O . PHE A 1 82 ? 13.699 1.102 0.312 1.00 11.02 113 PHE A O 1
ATOM 714 N N . TYR A 1 83 ? 13.119 -0.837 -0.674 1.00 9.47 114 TYR A N 1
ATOM 715 C CA . TYR A 1 83 ? 14.414 -1.013 -1.322 1.00 10.20 114 TYR A CA 1
ATOM 716 C C . TYR A 1 83 ? 14.506 0.096 -2.381 1.00 11.15 114 TYR A C 1
ATOM 717 O O . TYR A 1 83 ? 15.555 0.721 -2.557 1.00 11.26 114 TYR A O 1
ATOM 726 N N . ASP A 1 84 ? 13.402 0.358 -3.077 1.00 8.67 115 ASP A N 1
ATOM 727 C CA . ASP A 1 84 ? 13.389 1.409 -4.099 1.00 10.30 115 ASP A CA 1
ATOM 728 C C . ASP A 1 84 ? 13.563 2.797 -3.472 1.00 11.69 115 ASP A C 1
ATOM 729 O O . ASP A 1 84 ? 14.208 3.668 -4.058 1.00 11.77 115 ASP A O 1
ATOM 734 N N . VAL A 1 85 ? 12.977 3.008 -2.297 1.00 10.66 116 VAL A N 1
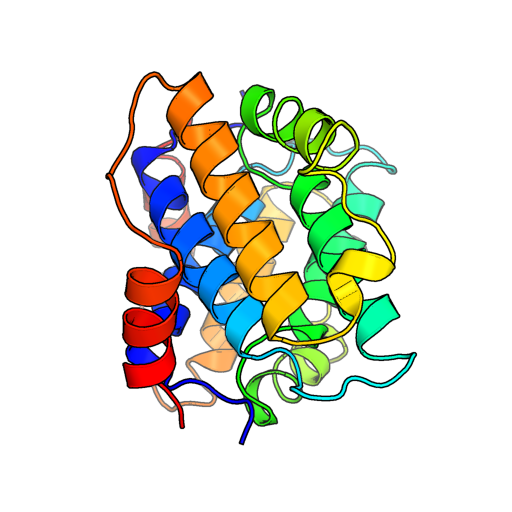ATOM 735 C CA . VAL A 1 85 ? 13.101 4.296 -1.610 1.00 10.57 116 VAL A CA 1
ATOM 736 C C . VAL A 1 85 ? 14.552 4.506 -1.196 1.00 11.37 116 VAL A C 1
ATOM 737 O O . VAL A 1 85 ? 15.084 5.609 -1.311 1.00 11.01 116 VAL A O 1
ATOM 741 N N . HIS A 1 86 ? 15.197 3.445 -0.725 1.00 9.72 117 HIS A N 1
ATOM 742 C CA . HIS A 1 86 ? 16.597 3.544 -0.317 1.00 10.81 117 HIS A CA 1
ATOM 743 C C . HIS A 1 86 ? 17.440 3.877 -1.554 1.00 10.81 117 HIS A C 1
ATOM 744 O O . HIS A 1 86 ? 18.331 4.729 -1.499 1.00 10.57 117 HIS A O 1
ATOM 751 N N . ASN A 1 87 ? 17.155 3.233 -2.682 1.00 11.68 118 ASN A N 1
ATOM 752 C CA . ASN A 1 87 ? 17.917 3.529 -3.898 1.00 12.48 118 ASN A CA 1
ATOM 753 C C . ASN A 1 87 ? 17.674 4.956 -4.385 1.00 12.58 118 ASN A C 1
ATOM 754 O O . ASN A 1 87 ? 18.567 5.581 -4.955 1.00 14.48 118 ASN A O 1
ATOM 759 N N . ALA A 1 88 ? 16.467 5.470 -4.165 1.00 12.77 119 ALA A N 1
ATOM 760 C CA . ALA A 1 88 ? 16.142 6.834 -4.582 1.00 12.98 119 ALA A CA 1
ATOM 761 C C . ALA A 1 88 ? 16.986 7.826 -3.793 1.00 12.87 119 ALA A C 1
ATOM 762 O O . ALA A 1 88 ? 17.495 8.803 -4.348 1.00 13.87 119 ALA A O 1
ATOM 764 N N . VAL A 1 89 ? 17.120 7.587 -2.493 1.00 10.59 120 VAL A N 1
ATOM 765 C CA . VAL A 1 89 ? 17.921 8.470 -1.655 1.00 12.41 120 VAL A CA 1
ATOM 766 C C . VAL A 1 89 ? 19.380 8.342 -2.082 1.00 13.12 120 VAL A C 1
ATOM 767 O O . VAL A 1 89 ? 20.092 9.343 -2.180 1.00 13.32 120 VAL A O 1
ATOM 771 N N . ASN A 1 90 ? 19.821 7.115 -2.351 1.00 11.89 121 ASN A N 1
ATOM 772 C CA . ASN A 1 90 ? 21.204 6.893 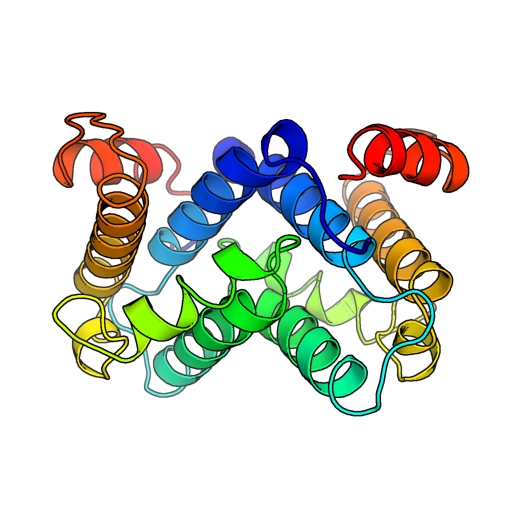-2.789 1.00 13.90 121 ASN A CA 1
ATOM 773 C C . ASN A 1 90 ? 21.491 7.697 -4.054 1.00 14.58 121 ASN A C 1
ATOM 774 O O . ASN A 1 90 ? 22.522 8.365 -4.162 1.00 15.24 121 ASN A O 1
ATOM 779 N N A ASN A 1 91 ? 20.580 7.622 -5.020 0.50 14.53 122 ASN A N 1
ATOM 780 N N B ASN A 1 91 ? 20.564 7.622 -5.003 0.50 14.80 122 ASN A N 1
ATOM 781 C CA A ASN A 1 91 ? 20.753 8.346 -6.274 0.50 14.66 122 ASN A CA 1
ATOM 782 C CA B ASN A 1 91 ? 20.681 8.316 -6.281 0.50 15.23 122 ASN A CA 1
ATOM 783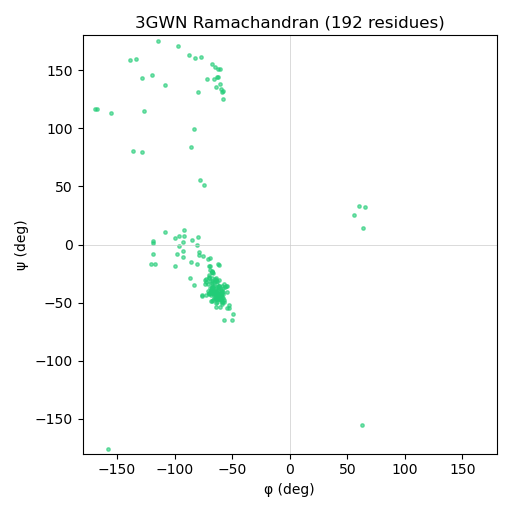 C C A ASN A 1 91 ? 20.818 9.848 -6.042 0.50 15.74 122 ASN A C 1
ATOM 784 C C B ASN A 1 91 ? 20.753 9.831 -6.089 0.50 16.02 122 ASN A C 1
ATOM 785 O O A ASN A 1 91 ? 21.595 10.554 -6.687 0.50 15.38 122 ASN A O 1
ATOM 786 O O B ASN A 1 91 ? 21.478 10.526 -6.802 0.50 15.68 122 ASN A O 1
ATOM 795 N N . LYS A 1 92 ? 19.996 10.337 -5.121 1.00 14.83 123 LYS A N 1
ATOM 796 C CA . LYS A 1 92 ? 19.974 11.757 -4.820 1.00 16.64 123 LYS A CA 1
ATOM 797 C C . LYS A 1 92 ? 21.315 12.197 -4.234 1.00 16.87 123 LYS A C 1
ATOM 798 O O . LYS A 1 92 ? 21.737 13.337 -4.427 1.00 17.36 123 LYS A O 1
ATOM 804 N N . LEU A 1 93 ? 21.984 11.283 -3.534 1.00 14.36 124 LEU A N 1
ATOM 805 C CA . LEU A 1 93 ? 23.269 11.580 -2.907 1.00 14.72 124 LEU A CA 1
ATOM 806 C C . LEU A 1 93 ? 24.471 11.167 -3.749 1.00 15.18 124 LEU A C 1
ATOM 807 O O . LEU A 1 93 ? 25.613 11.231 -3.282 1.00 14.40 124 LEU A O 1
ATOM 812 N N . GLU A 1 94 ? 24.207 10.741 -4.981 1.00 14.64 125 GLU A N 1
ATOM 813 C CA . GLU A 1 94 ? 25.252 10.323 -5.909 1.00 17.73 125 GLU A CA 1
ATOM 814 C C . GLU A 1 94 ? 26.066 9.148 -5.383 1.00 19.32 125 GLU A C 1
ATOM 815 O O . GLU A 1 94 ? 27.266 9.035 -5.646 1.00 18.70 125 GLU A O 1
ATOM 821 N N . VAL A 1 95 ? 25.403 8.273 -4.636 1.00 20.76 126 VAL A N 1
ATOM 822 C CA . VAL A 1 95 ? 26.050 7.090 -4.086 1.00 25.18 126 VAL A CA 1
ATOM 823 C C . VAL A 1 95 ? 25.517 5.881 -4.840 1.00 26.99 126 VAL A C 1
ATOM 824 O O . VAL A 1 95 ? 24.320 5.786 -5.102 1.00 26.03 126 VAL A O 1
ATOM 828 N N . ASP A 1 96 ? 26.408 4.964 -5.192 1.00 30.52 127 ASP A N 1
ATOM 829 C CA . ASP A 1 96 ? 26.017 3.762 -5.916 1.00 32.98 127 ASP A CA 1
ATOM 830 C C . ASP A 1 96 ? 26.541 2.546 -5.167 1.00 32.55 127 ASP A C 1
ATOM 831 O O . ASP A 1 96 ? 27.753 2.360 -5.049 1.00 32.02 127 ASP A O 1
ATOM 836 N N . TYR A 1 97 ? 25.630 1.726 -4.649 1.00 31.27 128 TYR A N 1
ATOM 837 C CA . TYR A 1 97 ? 26.022 0.529 -3.917 1.00 32.13 128 TYR A CA 1
ATOM 838 C C . TYR A 1 97 ? 25.946 -0.733 -4.767 1.00 32.61 128 TYR A C 1
ATOM 839 O O . TYR A 1 97 ? 26.541 -1.756 -4.426 1.00 34.43 128 TYR A O 1
ATOM 848 N N . GLY A 1 98 ? 25.208 -0.655 -5.867 1.00 32.32 129 GLY A N 1
ATOM 849 C CA . GLY A 1 98 ? 25.085 -1.792 -6.762 1.00 32.58 129 GLY A CA 1
ATOM 850 C C . GLY A 1 98 ? 24.425 -3.033 -6.190 1.00 32.08 129 GLY A C 1
ATOM 851 O O . GLY A 1 98 ? 24.524 -4.107 -6.782 1.00 32.42 129 GLY A O 1
ATOM 852 N N . LEU A 1 99 ? 23.756 -2.902 -5.048 1.00 30.88 130 LEU A N 1
ATOM 853 C CA . LEU A 1 99 ? 23.083 -4.048 -4.441 1.00 28.76 130 LEU A CA 1
ATOM 854 C C . LEU A 1 99 ? 21.751 -4.313 -5.123 1.00 25.99 130 LEU A C 1
ATOM 855 O O . LEU A 1 99 ? 20.956 -3.397 -5.325 1.00 27.04 130 LEU A O 1
ATOM 860 N N . SER A 1 100 ? 21.511 -5.571 -5.479 1.00 23.06 131 SER A N 1
ATOM 861 C CA . SER A 1 100 ? 20.266 -5.947 -6.131 1.00 21.05 131 SER A CA 1
ATOM 862 C C . SER A 1 100 ? 19.230 -6.254 -5.060 1.00 19.10 131 SER A C 1
ATOM 863 O O . SER A 1 100 ? 19.573 -6.475 -3.900 1.00 16.83 131 SER A O 1
ATOM 866 N N . TYR A 1 101 ? 17.962 -6.271 -5.453 1.00 17.61 132 TYR A N 1
ATOM 867 C CA . TYR A 1 101 ? 16.888 -6.563 -4.520 1.00 16.52 132 TYR A CA 1
ATOM 868 C C . TYR A 1 101 ? 17.078 -7.975 -3.963 1.00 16.80 132 TYR A C 1
ATOM 869 O O . TYR A 1 101 ? 16.789 -8.236 -2.799 1.00 14.12 132 TYR A O 1
ATOM 878 N N . GLU A 1 102 ? 17.576 -8.886 -4.796 1.00 16.16 133 GLU A N 1
ATOM 879 C CA . GLU A 1 102 ? 17.804 -10.261 -4.357 1.00 17.96 133 GLU A CA 1
ATOM 880 C C . GLU A 1 102 ? 18.855 -10.328 -3.250 1.00 16.07 133 GLU A C 1
ATOM 881 O O . GLU A 1 102 ? 18.774 -11.168 -2.357 1.00 14.65 133 GLU A O 1
ATOM 887 N N . ASP A 1 103 ? 19.847 -9.443 -3.310 1.00 17.81 134 ASP A N 1
ATOM 888 C CA . ASP A 1 103 ? 20.887 -9.409 -2.286 1.00 17.79 134 ASP A CA 1
ATOM 889 C C . ASP A 1 103 ? 20.263 -9.012 -0.949 1.00 17.27 134 ASP A C 1
ATOM 890 O O . ASP A 1 103 ? 20.602 -9.557 0.102 1.00 15.73 134 ASP A O 1
ATOM 895 N N . VAL A 1 104 ? 19.347 -8.050 -1.002 1.00 17.72 135 VAL A N 1
ATOM 896 C CA . VAL A 1 104 ? 18.663 -7.567 0.194 1.00 16.23 135 VAL A CA 1
ATOM 897 C C . VAL A 1 104 ? 17.773 -8.651 0.798 1.00 15.34 135 VAL A C 1
ATOM 898 O O . VAL A 1 104 ? 17.777 -8.863 2.008 1.00 16.08 135 VAL A O 1
ATOM 902 N N . VAL A 1 105 ? 17.005 -9.332 -0.047 1.00 15.32 136 VAL A N 1
ATOM 903 C CA . VAL A 1 105 ? 16.127 -10.401 0.424 1.00 14.58 136 VAL A CA 1
ATOM 904 C C . VAL A 1 105 ? 16.956 -11.487 1.107 1.00 15.57 136 VAL A C 1
ATOM 905 O O . VAL A 1 105 ? 16.623 -11.954 2.194 1.00 14.05 136 VAL A O 1
ATOM 909 N N . ASN A 1 106 ? 18.046 -11.882 0.465 1.00 16.39 137 ASN A N 1
ATOM 910 C CA . ASN A 1 106 ? 18.907 -12.920 1.024 1.00 18.51 137 ASN A CA 1
ATOM 911 C C . ASN A 1 106 ? 19.415 -12.530 2.412 1.00 17.37 137 ASN A C 1
ATOM 912 O O . ASN A 1 106 ? 19.382 -13.334 3.349 1.00 17.55 137 ASN A O 1
ATOM 917 N N . LYS A 1 107 ? 19.876 -11.292 2.546 1.00 17.74 138 LYS A N 1
ATOM 918 C CA . LYS A 1 107 ? 20.395 -10.809 3.821 1.00 17.90 138 LYS A CA 1
ATOM 919 C C . LYS A 1 107 ? 19.376 -10.832 4.957 1.00 18.27 138 LYS A C 1
ATOM 920 O O . LYS A 1 107 ? 19.633 -11.396 6.021 1.00 18.39 138 LYS A O 1
ATOM 926 N N . TYR A 1 108 ? 18.216 -10.218 4.749 1.00 16.08 139 TYR A N 1
ATOM 927 C CA . TYR A 1 108 ? 17.233 -10.188 5.818 1.00 15.48 139 TYR A CA 1
ATOM 928 C C . TYR A 1 108 ? 16.534 -11.515 6.079 1.00 16.16 139 TYR A C 1
ATOM 929 O O . TYR A 1 108 ? 16.195 -11.819 7.224 1.00 16.78 139 TYR A O 1
ATOM 938 N N . GLU A 1 109 ? 16.334 -12.318 5.039 1.00 16.56 140 GLU A N 1
ATOM 939 C CA . GLU A 1 109 ? 15.683 -13.609 5.235 1.00 18.80 140 GLU A CA 1
ATOM 940 C C . GLU A 1 109 ? 16.569 -14.552 6.052 1.00 19.85 140 GLU A C 1
ATOM 941 O O . GLU A 1 109 ? 16.078 -15.511 6.649 1.00 20.57 140 GLU A O 1
ATOM 947 N N A SER A 1 110 ? 17.872 -14.282 6.075 0.50 20.48 141 SER A N 1
ATOM 948 N N B SER A 1 110 ? 17.870 -14.274 6.072 0.50 20.85 141 SER A N 1
ATOM 949 C CA A SER A 1 110 ? 18.795 -15.124 6.830 0.50 21.64 141 SER A CA 1
ATOM 950 C CA B SER A 1 110 ? 18.818 -15.090 6.826 0.50 22.34 141 SER A CA 1
ATOM 951 C C A SER A 1 110 ? 18.575 -14.948 8.331 0.50 22.99 141 SER A C 1
ATOM 952 C C B SER A 1 110 ? 18.592 -14.933 8.327 0.50 23.44 141 SER A C 1
ATOM 953 O O A SER A 1 110 ? 19.081 -15.732 9.135 0.50 22.99 141 SER A O 1
ATOM 954 O O B SER A 1 110 ? 19.108 -15.714 9.126 0.50 23.54 141 SER A O 1
ATOM 959 N N . PHE A 1 111 ? 17.819 -13.918 8.704 1.00 23.26 142 PHE A N 1
ATOM 960 C CA . PHE A 1 111 ? 17.528 -13.661 10.111 1.00 24.35 142 PHE A CA 1
ATOM 961 C C . PHE A 1 111 ? 16.083 -14.018 10.464 1.00 24.73 142 PHE A C 1
ATOM 962 O O . PHE A 1 111 ? 15.609 -13.711 11.558 1.00 24.74 142 PHE A O 1
ATOM 970 N N . ARG A 1 112 ? 15.388 -14.665 9.532 1.00 25.88 143 ARG A N 1
ATOM 971 C CA . ARG A 1 112 ? 14.004 -15.072 9.746 1.00 27.64 143 ARG A CA 1
ATOM 972 C C . ARG A 1 112 ? 13.933 -15.981 10.973 1.00 29.90 143 ARG A C 1
ATOM 973 O O . ARG A 1 112 ? 14.641 -16.986 11.051 1.00 29.03 143 ARG A O 1
ATOM 981 N N . ALA A 1 113 ? 13.082 -15.622 11.930 1.00 30.72 144 ALA A N 1
ATOM 982 C CA . ALA A 1 113 ? 12.925 -16.403 13.152 1.00 33.11 144 ALA A CA 1
ATOM 983 C C . ALA A 1 113 ? 12.373 -17.796 12.853 1.00 34.88 144 ALA A C 1
ATOM 984 O O . ALA A 1 113 ? 12.994 -18.782 13.307 1.00 37.26 144 ALA A O 1
ATOM 986 N N . ALA B 1 1 ? 5.379 -17.069 11.450 1.00 40.16 32 ALA B N 1
ATOM 987 C CA . ALA B 1 1 ? 6.838 -16.771 11.524 1.00 39.09 32 ALA B CA 1
ATOM 988 C C . ALA B 1 1 ? 7.167 -15.494 10.756 1.00 38.64 32 ALA B C 1
ATOM 989 O O . ALA B 1 1 ? 7.932 -15.516 9.789 1.00 38.70 32 ALA B O 1
ATOM 991 N N . ASN B 1 2 ? 6.587 -14.380 11.192 1.00 37.07 33 ASN B N 1
ATOM 992 C CA . ASN B 1 2 ? 6.821 -13.096 10.541 1.00 35.98 33 ASN B CA 1
ATOM 993 C C . ASN B 1 2 ? 7.963 -12.320 11.182 1.00 33.94 33 ASN B C 1
ATOM 994 O O . ASN B 1 2 ? 8.423 -11.323 10.633 1.00 33.97 33 ASN B O 1
ATOM 999 N N . GLY B 1 3 ? 8.422 -12.780 12.342 1.00 31.69 34 GLY B N 1
ATOM 1000 C CA . GLY B 1 3 ? 9.488 -12.080 13.033 1.00 28.08 34 GLY B CA 1
ATOM 1001 C C . GLY B 1 3 ? 10.908 -12.367 12.586 1.00 26.48 34 GLY B C 1
ATOM 1002 O O . GLY B 1 3 ? 11.187 -13.382 11.947 1.00 25.35 34 GLY B O 1
ATOM 1003 N N . LEU B 1 4 ? 11.807 -11.448 12.926 1.00 23.50 35 LEU B N 1
ATOM 1004 C CA . LEU B 1 4 ? 13.224 -11.575 12.604 1.00 22.40 35 LEU B CA 1
ATOM 1005 C C . LEU B 1 4 ? 13.972 -11.575 13.930 1.00 21.69 35 LEU B C 1
ATOM 1006 O O . LEU B 1 4 ? 13.555 -10.900 14.873 1.00 22.22 35 LEU B O 1
ATOM 1011 N N . ILE B 1 5 ? 15.068 -12.322 14.012 1.00 21.15 36 ILE B N 1
ATOM 1012 C CA . ILE B 1 5 ? 15.839 -12.357 15.249 1.00 22.38 36 ILE B CA 1
ATOM 1013 C C . ILE B 1 5 ? 16.371 -10.950 15.524 1.00 22.34 36 ILE B C 1
ATOM 1014 O O . ILE B 1 5 ? 16.722 -10.213 14.601 1.00 20.90 36 ILE B O 1
ATOM 1019 N N . THR B 1 6 ? 16.423 -10.584 16.800 1.00 21.94 37 THR B N 1
ATOM 1020 C CA . THR B 1 6 ? 16.860 -9.251 17.205 1.00 23.48 37 THR B CA 1
ATOM 1021 C C . THR B 1 6 ? 18.293 -8.871 16.848 1.00 23.42 37 THR B C 1
ATOM 1022 O O . THR B 1 6 ? 18.644 -7.691 16.869 1.00 23.34 37 THR B O 1
ATOM 1026 N N . LYS B 1 7 ? 19.119 -9.856 16.517 1.00 23.85 38 LYS B N 1
ATOM 1027 C CA . LYS B 1 7 ? 20.511 -9.590 16.170 1.00 24.80 38 LYS B CA 1
ATOM 1028 C C . LYS B 1 7 ? 20.665 -8.587 15.028 1.00 23.66 38 LYS B C 1
ATOM 1029 O O . LYS B 1 7 ? 21.582 -7.767 15.031 1.00 23.03 38 LYS B O 1
ATOM 1035 N N . ILE B 1 8 ? 19.765 -8.646 14.053 1.00 21.76 39 ILE B N 1
ATOM 1036 C CA . ILE B 1 8 ? 19.855 -7.750 12.910 1.00 22.68 39 ILE B CA 1
ATOM 1037 C C . ILE B 1 8 ? 19.259 -6.359 13.114 1.00 20.93 39 ILE B C 1
ATOM 1038 O O . ILE B 1 8 ? 19.795 -5.378 12.596 1.00 23.16 39 ILE B O 1
ATOM 1043 N N . TRP B 1 9 ? 18.179 -6.260 13.885 1.00 18.38 40 TRP B N 1
ATOM 1044 C CA . TRP B 1 9 ? 17.508 -4.973 14.053 1.00 17.06 40 TRP B CA 1
ATOM 1045 C C . TRP B 1 9 ? 17.443 -4.338 15.437 1.00 17.32 40 TRP B C 1
ATOM 1046 O O . TRP B 1 9 ? 17.162 -3.145 15.552 1.00 16.73 40 TRP B O 1
ATOM 1057 N N . GLY B 1 10 ? 17.684 -5.125 16.480 1.00 16.06 41 GLY B N 1
ATOM 1058 C CA . GLY B 1 10 ? 17.599 -4.608 17.833 1.00 17.26 41 GLY B CA 1
ATOM 1059 C C . GLY B 1 10 ? 18.340 -3.320 18.139 1.00 17.07 41 GLY B C 1
ATOM 1060 O O . GLY B 1 10 ? 17.727 -2.296 18.453 1.00 16.89 41 GLY B O 1
ATOM 1061 N N . THR B 1 11 ? 19.664 -3.367 18.062 1.00 16.13 42 THR B N 1
ATOM 1062 C CA . THR B 1 11 ? 20.474 -2.195 18.361 1.00 17.19 42 THR B CA 1
ATOM 1063 C C . THR B 1 11 ? 20.201 -1.029 17.411 1.00 16.49 42 THR B C 1
ATOM 1064 O O . THR B 1 11 ? 20.127 0.124 17.841 1.00 15.19 42 THR B O 1
ATOM 1068 N N . ALA B 1 12 ? 20.054 -1.330 16.124 1.00 14.84 43 ALA B N 1
ATOM 1069 C CA . ALA B 1 12 ? 19.769 -0.295 15.133 1.00 12.64 43 ALA B CA 1
ATOM 1070 C C . ALA B 1 12 ? 18.462 0.398 15.509 1.00 13.66 43 ALA B C 1
ATOM 1071 O O . ALA B 1 12 ? 18.341 1.621 15.411 1.00 12.65 43 ALA B O 1
ATOM 1073 N N . GLY B 1 13 ? 17.483 -0.395 15.933 1.00 13.36 44 GLY B N 1
ATOM 1074 C CA . GLY B 1 13 ? 16.205 0.162 16.333 1.00 13.37 44 GLY B CA 1
ATOM 1075 C C . GLY B 1 13 ? 16.349 1.145 17.485 1.00 14.54 44 GLY B C 1
ATOM 1076 O O . GLY B 1 13 ? 15.732 2.208 17.477 1.00 13.51 44 GLY B O 1
ATOM 1077 N N . TRP B 1 14 ? 17.162 0.797 18.481 1.00 13.35 45 TRP B N 1
ATOM 1078 C CA . TRP B 1 14 ? 17.363 1.681 19.627 1.00 14.03 45 TRP B CA 1
ATOM 1079 C C . TRP B 1 14 ? 18.116 2.945 19.233 1.00 13.80 45 TRP B C 1
ATOM 1080 O O . TRP B 1 14 ? 17.707 4.051 19.573 1.00 15.64 45 TRP B O 1
ATOM 1091 N N . THR B 1 15 ? 19.222 2.775 18.520 1.00 13.60 46 THR B N 1
ATOM 1092 C CA . THR B 1 15 ? 20.034 3.911 18.112 1.00 15.13 46 THR B CA 1
ATOM 1093 C C . THR B 1 15 ? 19.249 4.900 17.265 1.00 14.14 46 THR B C 1
ATOM 1094 O O . THR B 1 15 ? 19.267 6.104 17.522 1.00 12.56 46 THR B O 1
ATOM 1098 N N . PHE B 1 16 ? 18.561 4.397 16.248 1.00 11.55 47 PHE B N 1
ATOM 1099 C CA . PHE B 1 16 ? 17.789 5.285 15.391 1.00 12.36 47 PHE B CA 1
ATOM 1100 C C . PHE B 1 16 ? 16.725 6.034 16.180 1.00 12.44 47 PHE B C 1
ATOM 1101 O O . PHE B 1 16 ? 16.586 7.251 16.054 1.00 13.03 47 PHE B O 1
ATOM 1109 N N . ASN B 1 17 ? 15.978 5.313 17.005 1.00 11.23 48 ASN B N 1
ATOM 1110 C CA . ASN B 1 17 ? 14.919 5.946 17.768 1.00 11.20 48 ASN B CA 1
ATOM 1111 C C . ASN B 1 17 ? 15.391 6.881 18.875 1.00 13.30 48 ASN B C 1
ATOM 1112 O O . ASN B 1 17 ? 14.694 7.833 19.211 1.00 13.31 48 ASN B O 1
ATOM 1117 N N . HIS B 1 18 ? 16.566 6.634 19.443 1.00 13.29 49 HIS B N 1
ATOM 1118 C CA . HIS B 1 18 ? 17.063 7.573 20.447 1.00 13.37 49 HIS B CA 1
ATOM 1119 C C . HIS B 1 18 ? 17.420 8.842 19.665 1.00 12.85 49 HIS B C 1
ATOM 1120 O O . HIS B 1 18 ? 17.127 9.952 20.099 1.00 13.82 49 HIS B O 1
ATOM 1127 N N . ALA B 1 19 ? 18.039 8.674 18.499 1.00 12.41 50 ALA B N 1
ATOM 1128 C CA . ALA B 1 19 ? 18.401 9.832 17.679 1.00 12.30 50 ALA B CA 1
ATOM 1129 C C . ALA B 1 19 ? 17.145 10.634 17.351 1.00 11.92 50 ALA B C 1
ATOM 1130 O O . ALA B 1 19 ? 17.158 11.865 17.358 1.00 13.67 50 ALA B O 1
ATOM 1132 N N . VAL B 1 20 ? 16.059 9.933 17.049 1.00 13.56 51 VAL B N 1
ATOM 1133 C CA . VAL B 1 20 ? 14.805 10.604 16.741 1.00 12.45 51 VAL B CA 1
ATOM 1134 C C . VAL B 1 20 ? 14.395 11.513 17.899 1.00 13.66 51 VAL B C 1
ATOM 1135 O O . VAL B 1 20 ? 14.052 12.674 17.683 1.00 12.78 51 VAL B O 1
ATOM 1139 N N . THR B 1 21 ? 14.445 11.004 19.129 1.00 13.67 52 THR B N 1
ATOM 1140 C CA . THR B 1 21 ? 14.057 11.832 20.268 1.00 14.32 52 THR B CA 1
ATOM 1141 C C . THR B 1 21 ? 14.970 13.052 20.442 1.00 14.75 52 THR B C 1
ATOM 1142 O O . THR B 1 21 ? 14.517 14.104 20.894 1.00 15.57 52 THR B O 1
ATOM 1146 N N . PHE B 1 22 ? 16.245 12.935 20.073 1.00 14.61 53 PHE B N 1
ATOM 1147 C CA . PHE B 1 22 ? 17.139 14.078 20.216 1.00 16.15 53 PHE B CA 1
ATOM 1148 C C . PHE B 1 22 ? 16.982 15.110 19.109 1.00 17.14 53 PHE B C 1
ATOM 1149 O O . PHE B 1 22 ? 17.573 16.188 19.165 1.00 18.64 53 PHE B O 1
ATOM 1157 N N . GLY B 1 23 ? 16.171 14.779 18.109 1.00 15.69 54 GLY B N 1
ATOM 1158 C CA . GLY B 1 23 ? 15.918 15.708 17.025 1.00 16.49 54 GLY B CA 1
ATOM 1159 C C . GLY B 1 23 ? 14.634 16.471 17.308 1.00 15.74 54 GLY B C 1
ATOM 1160 O O . GLY B 1 23 ? 14.219 17.327 16.532 1.00 16.52 54 GLY B O 1
ATOM 1161 N N . TYR B 1 24 ? 13.999 16.146 18.429 1.00 16.42 55 TYR B N 1
ATOM 1162 C CA . TYR B 1 24 ? 12.756 16.798 18.840 1.00 16.44 55 TYR B CA 1
ATOM 1163 C C . TYR B 1 24 ? 13.114 18.219 19.284 1.00 18.04 55 TYR B C 1
ATOM 1164 O O . TYR B 1 24 ? 14.167 18.438 19.880 1.00 18.82 55 TYR B O 1
ATOM 1173 N N . PRO B 1 25 ? 12.252 19.202 18.979 1.00 19.31 56 PRO B N 1
ATOM 1174 C CA . PRO B 1 25 ? 12.505 20.598 19.361 1.00 20.89 56 PRO B CA 1
ATOM 1175 C C . PRO B 1 25 ? 12.581 20.823 20.871 1.00 22.08 56 PRO B C 1
ATOM 1176 O O . PRO B 1 25 ? 11.948 20.106 21.651 1.00 21.28 56 PRO B O 1
ATOM 1180 N N . LEU B 1 26 ? 13.354 21.829 21.271 1.00 21.72 57 LEU B N 1
ATOM 1181 C CA . LEU B 1 26 ? 13.493 22.182 22.680 1.00 25.06 57 LEU B CA 1
ATOM 1182 C C . LEU B 1 26 ? 12.162 22.763 23.141 1.00 26.17 57 LEU B C 1
ATOM 1183 O O . LEU B 1 26 ? 11.772 22.618 24.299 1.00 26.70 57 LEU B O 1
ATOM 1188 N N . ASN B 1 27 ? 11.471 23.424 22.217 1.00 26.84 58 ASN B N 1
ATOM 1189 C CA . ASN B 1 27 ? 10.171 24.022 22.497 1.00 28.90 58 ASN B CA 1
ATOM 1190 C C . ASN B 1 27 ? 9.240 23.700 21.329 1.00 27.72 58 ASN B C 1
ATOM 1191 O O . ASN B 1 27 ? 9.017 24.528 20.445 1.00 27.46 58 ASN B O 1
ATOM 1196 N N . PRO B 1 28 ? 8.678 22.479 21.317 1.00 28.59 59 PRO B N 1
ATOM 1197 C CA . PRO B 1 28 ? 7.771 21.998 20.271 1.00 27.89 59 PRO B CA 1
ATOM 1198 C C . PRO B 1 28 ? 6.403 22.667 20.181 1.00 28.29 59 PRO B C 1
ATOM 1199 O O . PRO B 1 28 ? 5.894 23.211 21.159 1.00 29.52 59 PRO B O 1
ATOM 1203 N N . THR B 1 29 ? 5.819 22.617 18.989 1.00 28.13 60 THR B N 1
ATOM 1204 C CA . THR B 1 29 ? 4.497 23.181 18.749 1.00 28.33 60 THR B CA 1
ATOM 1205 C C . THR B 1 29 ? 3.491 22.052 18.936 1.00 28.30 60 THR B C 1
ATOM 1206 O O . THR B 1 29 ? 3.878 20.896 19.120 1.00 26.54 60 THR B O 1
ATOM 1210 N N A SER B 1 30 ? 2.205 22.388 18.887 0.50 28.30 61 SER B N 1
ATOM 1211 N N B SER B 1 30 ? 2.204 22.382 18.894 0.50 27.96 61 SER B N 1
ATOM 1212 C CA A SER B 1 30 ? 1.153 21.392 19.045 0.50 28.81 61 SER B CA 1
ATOM 1213 C CA B SER B 1 30 ? 1.161 21.376 19.053 0.50 28.14 61 SER B CA 1
ATOM 1214 C C A SER B 1 30 ? 1.269 20.334 17.954 0.50 28.43 61 SER B C 1
ATOM 1215 C C B SER B 1 30 ? 1.251 20.361 17.916 0.50 27.82 61 SER B C 1
ATOM 1216 O O A SER B 1 30 ? 0.998 19.155 18.188 0.50 28.00 61 SER B O 1
ATOM 1217 O O B SER B 1 30 ? 0.894 19.193 18.079 0.50 27.31 61 SER B O 1
ATOM 1222 N N A ASP B 1 31 ? 1.670 20.761 16.760 0.50 28.20 62 ASP B N 1
ATOM 1223 N N B ASP B 1 31 ? 1.733 20.819 16.764 0.50 27.56 62 ASP B N 1
ATOM 1224 C CA A ASP B 1 31 ? 1.828 19.844 15.640 0.50 27.39 62 ASP B CA 1
ATOM 1225 C CA B ASP B 1 31 ? 1.886 19.965 15.592 0.50 26.93 62 ASP B CA 1
ATOM 1226 C C A ASP B 1 31 ? 3.001 18.895 15.863 0.50 25.92 62 ASP B C 1
ATOM 1227 C C B ASP B 1 31 ? 3.008 18.952 15.802 0.50 25.64 62 ASP B C 1
ATOM 1228 O O A ASP B 1 31 ? 2.900 17.705 15.566 0.50 25.61 62 ASP B O 1
ATOM 1229 O O B ASP B 1 31 ? 2.876 17.782 15.444 0.50 25.46 62 ASP B O 1
ATOM 1238 N N . ASP B 1 32 ? 4.112 19.413 16.382 1.00 25.09 63 ASP B N 1
ATOM 1239 C CA . ASP B 1 32 ? 5.270 18.557 16.641 1.00 23.49 63 ASP B CA 1
ATOM 1240 C C . ASP B 1 32 ? 4.870 17.458 17.621 1.00 23.15 63 ASP B C 1
ATOM 1241 O O . ASP B 1 32 ? 5.184 16.285 17.419 1.00 21.52 63 ASP B O 1
ATOM 1246 N N . LYS B 1 33 ? 4.174 17.847 18.687 1.00 20.89 64 LYS B N 1
ATOM 1247 C CA . LYS B 1 33 ? 3.731 16.892 19.695 1.00 21.38 64 LYS B CA 1
ATOM 1248 C C . LYS B 1 33 ? 2.842 15.813 19.088 1.00 21.31 64 LYS B C 1
ATOM 1249 O O . LYS B 1 33 ? 3.011 14.632 19.375 1.00 20.65 64 LYS B O 1
ATOM 1255 N N . ARG B 1 34 ? 1.901 16.216 18.243 1.00 21.20 65 ARG B N 1
ATOM 1256 C CA . ARG B 1 34 ? 0.998 15.256 17.616 1.00 21.38 65 ARG B CA 1
ATOM 1257 C C . ARG B 1 34 ? 1.748 14.278 16.713 1.00 20.96 65 ARG B C 1
ATOM 1258 O O . ARG B 1 34 ? 1.536 13.066 16.778 1.00 21.36 65 ARG B O 1
ATOM 1266 N N . ARG B 1 35 ? 2.626 14.813 15.873 1.00 18.54 66 ARG B N 1
ATOM 1267 C CA . ARG B 1 35 ? 3.391 13.990 14.941 1.00 20.01 66 ARG B CA 1
ATOM 1268 C C . ARG B 1 35 ? 4.311 12.982 15.608 1.00 18.05 66 ARG B C 1
ATOM 1269 O O . ARG B 1 35 ? 4.362 11.821 15.198 1.00 17.96 66 ARG B O 1
ATOM 1277 N N . TYR B 1 36 ? 5.051 13.415 16.622 1.00 17.27 67 TYR B N 1
ATOM 1278 C CA . TYR B 1 36 ? 5.948 12.489 17.301 1.00 16.75 67 TYR B CA 1
ATOM 1279 C C . TYR B 1 36 ? 5.177 11.471 18.127 1.00 16.97 67 TYR B C 1
ATOM 1280 O O . TYR B 1 36 ? 5.589 10.321 18.237 1.00 16.35 67 TYR B O 1
ATOM 1289 N N . LYS B 1 37 ? 4.048 11.878 18.699 1.00 17.87 68 LYS B N 1
ATOM 1290 C CA . LYS B 1 37 ? 3.259 10.940 19.491 1.00 19.10 68 LYS B CA 1
ATOM 1291 C C . LYS B 1 37 ? 2.743 9.829 18.587 1.00 18.60 68 LYS B C 1
ATOM 1292 O O . LYS B 1 37 ? 2.838 8.648 18.920 1.00 19.05 68 LYS B O 1
ATOM 1298 N N . ASN B 1 38 ? 2.201 10.209 17.435 1.00 18.07 69 ASN B N 1
ATOM 1299 C CA . ASN B 1 38 ? 1.671 9.227 16.499 1.00 18.32 69 ASN B CA 1
ATOM 1300 C C . ASN B 1 38 ? 2.749 8.280 16.005 1.00 16.55 69 ASN B C 1
ATOM 1301 O O . ASN B 1 38 ? 2.489 7.097 15.791 1.00 16.17 69 ASN B O 1
ATOM 1306 N N . TYR B 1 39 ? 3.960 8.800 15.827 1.00 15.62 70 TYR B N 1
ATOM 1307 C CA . TYR B 1 39 ? 5.068 7.972 15.370 1.00 15.11 70 TYR B CA 1
ATOM 1308 C C . TYR B 1 39 ? 5.401 6.894 16.402 1.00 13.54 70 TYR B C 1
ATOM 1309 O O . TYR B 1 39 ? 5.504 5.714 16.069 1.00 12.43 70 TYR B O 1
ATOM 1318 N N . PHE B 1 40 ? 5.569 7.292 17.659 1.00 15.78 71 PHE B N 1
ATOM 1319 C CA . PHE B 1 40 ? 5.916 6.306 18.671 1.00 15.54 71 PHE B CA 1
ATOM 1320 C C . PHE B 1 40 ? 4.813 5.297 18.968 1.00 15.47 71 PHE B C 1
ATOM 1321 O O . PHE B 1 40 ? 5.086 4.197 19.448 1.00 15.57 71 PHE B O 1
ATOM 1329 N N . ILE B 1 41 ? 3.569 5.661 18.683 1.00 15.95 72 ILE B N 1
ATOM 1330 C CA . ILE B 1 41 ? 2.477 4.718 18.877 1.00 16.49 72 ILE B CA 1
ATOM 1331 C C . ILE B 1 41 ? 2.533 3.718 17.712 1.00 16.49 72 ILE B C 1
ATOM 1332 O O . ILE B 1 41 ? 2.420 2.505 17.911 1.00 16.91 72 ILE B O 1
ATOM 1337 N N . SER B 1 42 ? 2.731 4.227 16.497 1.00 15.11 73 SER B N 1
ATOM 1338 C CA . SER B 1 42 ? 2.804 3.360 15.321 1.00 15.67 73 SER B CA 1
ATOM 1339 C C . SER B 1 42 ? 4.009 2.428 15.369 1.00 15.67 73 SER B C 1
ATOM 1340 O O . SER B 1 42 ? 3.972 1.324 14.822 1.00 13.84 73 SER B O 1
ATOM 1343 N N . LEU B 1 43 ? 5.075 2.876 16.024 1.00 14.80 74 LEU B N 1
ATOM 1344 C CA . LEU B 1 43 ? 6.289 2.076 16.152 1.00 15.99 74 LEU B CA 1
ATOM 1345 C C . LEU B 1 43 ? 5.949 0.721 16.769 1.00 15.67 74 LEU B C 1
ATOM 1346 O O . LEU B 1 43 ? 6.535 -0.300 16.416 1.00 16.23 74 LEU B O 1
ATOM 1351 N N . GLY B 1 44 ? 4.992 0.725 17.693 1.00 16.73 75 GLY B N 1
ATOM 1352 C CA . GLY B 1 44 ? 4.585 -0.503 18.351 1.00 16.48 75 GLY B CA 1
ATOM 1353 C C . GLY B 1 44 ? 3.882 -1.493 17.441 1.00 16.54 75 GLY B C 1
ATOM 1354 O O . GLY B 1 44 ? 3.883 -2.695 17.709 1.00 18.76 75 GLY B O 1
ATOM 1355 N N . ASP B 1 45 ? 3.287 -0.994 16.363 1.00 14.98 76 ASP B N 1
ATOM 1356 C CA . ASP B 1 45 ? 2.572 -1.842 15.412 1.00 15.81 76 ASP B CA 1
ATOM 1357 C C . ASP B 1 45 ? 3.481 -2.548 14.417 1.00 15.62 76 ASP B C 1
ATOM 1358 O O . ASP B 1 45 ? 3.069 -3.521 13.785 1.00 16.23 76 ASP B O 1
ATOM 1363 N N . VAL B 1 46 ? 4.718 -2.079 14.284 1.00 15.77 77 VAL B N 1
ATOM 1364 C CA . VAL B 1 46 ? 5.606 -2.645 13.277 1.00 14.04 77 VAL B CA 1
ATOM 1365 C C . VAL B 1 46 ? 6.909 -3.314 13.697 1.00 15.04 77 VAL B C 1
ATOM 1366 O O . VAL B 1 46 ? 7.676 -3.738 12.833 1.00 15.06 77 VAL B O 1
ATOM 1370 N N . LEU B 1 47 ? 7.182 -3.416 14.994 1.00 15.04 78 LEU B N 1
ATOM 1371 C CA . LEU B 1 47 ? 8.415 -4.086 15.411 1.00 15.26 78 LEU B CA 1
ATOM 1372 C C . LEU B 1 47 ? 8.328 -5.504 14.830 1.00 15.91 78 LEU B C 1
ATOM 1373 O O . LEU B 1 47 ? 7.300 -6.165 14.952 1.00 16.14 78 LEU B O 1
ATOM 1378 N N . PRO B 1 48 ? 9.399 -5.971 14.164 1.00 16.61 79 PRO B N 1
ATOM 1379 C CA . PRO B 1 48 ? 9.441 -7.304 13.551 1.00 17.40 79 PRO B CA 1
ATOM 1380 C C . PRO B 1 48 ? 9.609 -8.458 14.534 1.00 19.64 79 PRO B C 1
ATOM 1381 O O . PRO B 1 48 ? 10.471 -9.318 14.359 1.00 19.15 79 PRO B O 1
ATOM 1385 N N . CYS B 1 49 ? 8.767 -8.472 15.558 1.00 19.80 80 CYS B N 1
ATOM 1386 C CA . CYS B 1 49 ? 8.803 -9.508 16.582 1.00 22.67 80 CYS B CA 1
ATOM 1387 C C . CYS B 1 49 ? 7.535 -9.337 17.420 1.00 23.85 80 CYS B C 1
ATOM 1388 O O . CYS B 1 49 ? 7.327 -8.301 18.052 1.00 21.71 80 CYS B O 1
ATOM 1391 N N . ARG B 1 50 ? 6.673 -10.350 17.385 1.00 25.09 81 ARG B N 1
ATOM 1392 C CA . ARG B 1 50 ? 5.401 -10.308 18.102 1.00 29.10 81 ARG B CA 1
ATOM 1393 C C . ARG B 1 50 ? 5.528 -9.972 19.583 1.00 29.29 81 ARG B C 1
ATOM 1394 O O . ARG B 1 50 ? 4.886 -9.038 20.065 1.00 28.42 81 ARG B O 1
ATOM 1402 N N . LEU B 1 51 ? 6.348 -10.731 20.304 1.00 29.45 82 LEU B N 1
ATOM 1403 C CA . LEU B 1 51 ? 6.534 -10.487 21.730 1.00 30.48 82 LEU B CA 1
ATOM 1404 C C . LEU B 1 51 ? 7.046 -9.079 21.998 1.00 29.16 82 LEU B C 1
ATOM 1405 O O . LEU B 1 51 ? 6.676 -8.456 22.993 1.00 29.24 82 LEU B O 1
ATOM 1410 N N . CYS B 1 52 ? 7.898 -8.580 21.110 1.00 27.88 83 CYS B N 1
ATOM 1411 C CA . CYS B 1 52 ? 8.454 -7.242 21.261 1.00 25.17 83 CYS B CA 1
ATOM 1412 C C . CYS B 1 52 ? 7.345 -6.203 21.172 1.00 24.26 83 CYS B C 1
ATOM 1413 O O . CYS B 1 52 ? 7.334 -5.225 21.922 1.00 24.15 83 CYS B O 1
ATOM 1416 N N . ARG B 1 53 ? 6.414 -6.419 20.247 1.00 23.03 84 ARG B N 1
ATOM 1417 C CA . ARG B 1 53 ? 5.296 -5.502 20.070 1.00 23.54 84 ARG B CA 1
ATOM 1418 C C . ARG B 1 53 ? 4.412 -5.492 21.312 1.00 24.51 84 ARG B C 1
ATOM 1419 O O . ARG B 1 53 ? 4.008 -4.431 21.787 1.00 21.92 84 ARG B O 1
ATOM 1427 N N . GLU B 1 54 ? 4.106 -6.678 21.830 1.00 25.21 85 GLU B N 1
ATOM 1428 C CA . GLU B 1 54 ? 3.262 -6.797 23.013 1.00 26.44 85 GLU B CA 1
ATOM 1429 C C . GLU B 1 54 ? 3.879 -6.100 24.220 1.00 25.63 85 GLU B C 1
ATOM 1430 O O . GLU B 1 54 ? 3.203 -5.354 24.926 1.00 25.68 85 GLU B O 1
ATOM 1436 N N A SER B 1 55 ? 5.164 -6.346 24.453 0.50 24.35 86 SER B N 1
ATOM 1437 N N B SER B 1 55 ? 5.207 -6.343 24.470 0.50 25.17 86 SER B N 1
ATOM 1438 C CA A SER B 1 55 ? 5.861 -5.739 25.579 0.50 23.87 86 SER B CA 1
ATOM 1439 C CA B SER B 1 55 ? 5.899 -5.735 25.601 0.50 24.88 86 SER B CA 1
ATOM 1440 C C A SER B 1 55 ? 5.935 -4.224 25.433 0.50 22.97 86 SER B C 1
ATOM 1441 C C B SER B 1 55 ? 5.991 -4.221 25.450 0.50 23.64 86 SER B C 1
ATOM 1442 O O A SER B 1 55 ? 5.678 -3.488 26.386 0.50 22.31 86 SER B O 1
ATOM 1443 O O B SER B 1 55 ? 5.798 -3.483 26.415 0.50 23.05 86 SER B O 1
ATOM 1448 N N . TYR B 1 56 ? 6.289 -3.764 24.237 1.00 22.17 87 TYR B N 1
ATOM 1449 C CA . TYR B 1 56 ? 6.393 -2.332 23.966 1.00 20.91 87 TYR B CA 1
ATOM 1450 C C . TYR B 1 56 ? 5.057 -1.649 24.253 1.00 20.72 87 TYR B C 1
ATOM 1451 O O . TYR B 1 56 ? 4.999 -0.636 24.955 1.00 20.21 87 TYR B O 1
ATOM 1460 N N . LYS B 1 57 ? 3.983 -2.204 23.698 1.00 21.04 88 LYS B N 1
ATOM 1461 C CA . LYS B 1 57 ? 2.651 -1.646 23.895 1.00 22.85 88 LYS B CA 1
ATOM 1462 C C . LYS B 1 57 ? 2.282 -1.573 25.375 1.00 25.01 88 LYS B C 1
ATOM 1463 O O . LYS B 1 57 ? 1.631 -0.624 25.815 1.00 26.18 88 LYS B O 1
ATOM 1469 N N . LYS B 1 58 ? 2.699 -2.574 26.141 1.00 24.89 89 LYS B N 1
ATOM 1470 C CA . LYS B 1 58 ? 2.409 -2.601 27.568 1.00 26.59 89 LYS B CA 1
ATOM 1471 C C . LYS B 1 58 ? 3.156 -1.467 28.263 1.00 26.36 89 LYS B C 1
ATOM 1472 O O . LYS B 1 58 ? 2.582 -0.716 29.053 1.00 25.33 89 LYS B O 1
ATOM 1478 N N . PHE B 1 59 ? 4.440 -1.338 27.953 1.00 25.28 90 PHE B N 1
ATOM 1479 C CA . PHE B 1 59 ? 5.266 -0.302 28.554 1.00 26.36 90 PHE B CA 1
ATOM 1480 C C . PHE B 1 59 ? 4.796 1.123 28.277 1.00 25.93 90 PHE B C 1
ATOM 1481 O O . PHE B 1 59 ? 4.764 1.950 29.185 1.00 27.67 90 PHE B O 1
ATOM 1489 N N . ILE B 1 60 ? 4.428 1.423 27.035 1.00 26.13 91 ILE B N 1
ATOM 1490 C CA . ILE B 1 60 ? 4.010 2.785 26.716 1.00 26.24 91 ILE B CA 1
ATOM 1491 C C . ILE B 1 60 ? 2.580 3.131 27.118 1.00 27.87 91 ILE B C 1
ATOM 1492 O O . ILE B 1 60 ? 2.087 4.210 26.791 1.00 26.88 91 ILE B O 1
ATOM 1497 N N . THR B 1 61 ? 1.915 2.226 27.830 1.00 30.07 92 THR B N 1
ATOM 1498 C CA . THR B 1 61 ? 0.550 2.483 28.273 1.00 33.34 92 THR B CA 1
ATOM 1499 C C . THR B 1 61 ? 0.371 2.173 29.756 1.00 34.42 92 THR B C 1
ATOM 1500 O O . THR B 1 61 ? -0.751 2.162 30.260 1.00 36.20 92 THR B O 1
ATOM 1504 N N A THR B 1 62 ? 1.478 1.930 30.453 0.50 35.29 93 THR B N 1
ATOM 1505 N N B THR B 1 62 ? 1.477 1.927 30.454 0.50 35.31 93 THR B N 1
ATOM 1506 C CA A THR B 1 62 ? 1.421 1.607 31.874 0.50 36.10 93 THR B CA 1
ATOM 1507 C CA B THR B 1 62 ? 1.418 1.614 31.878 0.50 36.16 93 THR B CA 1
ATOM 1508 C C A THR B 1 62 ? 2.614 2.156 32.653 0.50 36.38 93 THR B C 1
ATOM 1509 C C B THR B 1 62 ? 2.610 2.168 32.650 0.50 36.41 93 THR B C 1
ATOM 1510 O O A THR B 1 62 ? 3.724 2.249 32.130 0.50 36.00 93 THR B O 1
ATOM 1511 O O B THR B 1 62 ? 3.717 2.272 32.121 0.50 36.05 93 THR B O 1
ATOM 1518 N N . GLY B 1 63 ? 2.372 2.518 33.910 1.00 36.76 94 GLY B N 1
ATOM 1519 C CA . GLY B 1 63 ? 3.432 3.042 34.752 1.00 37.13 94 GLY B CA 1
ATOM 1520 C C . GLY B 1 63 ? 4.085 4.329 34.293 1.00 37.78 94 GLY B C 1
ATOM 1521 O O . GLY B 1 63 ? 3.477 5.138 33.591 1.00 38.74 94 GLY B O 1
ATOM 1522 N N . LYS B 1 64 ? 5.339 4.513 34.695 1.00 38.11 95 LYS B N 1
ATOM 1523 C CA . LYS B 1 64 ? 6.094 5.711 34.348 1.00 38.42 95 LYS B CA 1
ATOM 1524 C C . LYS B 1 64 ? 6.580 5.719 32.904 1.00 36.77 95 LYS B C 1
ATOM 1525 O O . LYS B 1 64 ? 7.078 6.735 32.418 1.00 37.88 95 LYS B O 1
ATOM 1531 N N . THR B 1 65 ? 6.445 4.588 32.220 1.00 33.55 96 THR B N 1
ATOM 1532 C CA . THR B 1 65 ? 6.872 4.499 30.830 1.00 30.18 96 THR B CA 1
ATOM 1533 C C . THR B 1 65 ? 5.716 4.819 29.888 1.00 29.19 96 THR B C 1
ATOM 1534 O O . THR B 1 65 ? 5.862 4.762 28.669 1.00 26.92 96 THR B O 1
ATOM 1538 N N . ALA B 1 66 ? 4.566 5.161 30.461 1.00 28.02 97 ALA B N 1
ATOM 1539 C CA . ALA B 1 66 ? 3.391 5.490 29.664 1.00 26.76 97 ALA B CA 1
ATOM 1540 C C . ALA B 1 66 ? 3.627 6.742 28.825 1.00 27.10 97 ALA B C 1
ATOM 1541 O O . ALA B 1 66 ? 4.169 7.736 29.309 1.00 25.69 97 ALA B O 1
ATOM 1543 N N . LEU B 1 67 ? 3.228 6.679 27.559 1.00 25.87 98 LEU B N 1
ATOM 1544 C CA . LEU B 1 67 ? 3.381 7.806 26.650 1.00 27.33 98 LEU B CA 1
ATOM 1545 C C . LEU B 1 67 ? 2.209 8.754 26.861 1.00 27.60 98 LEU B C 1
ATOM 1546 O O . LEU B 1 67 ? 1.112 8.522 26.356 1.00 28.27 98 LEU B O 1
ATOM 1551 N N . THR B 1 68 ? 2.451 9.817 27.620 1.00 29.25 99 THR B N 1
ATOM 1552 C CA . THR B 1 68 ? 1.422 10.806 27.913 1.00 31.44 99 THR B CA 1
ATOM 1553 C C . THR B 1 68 ? 1.802 12.140 27.286 1.00 31.98 99 THR B C 1
ATOM 1554 O O . THR B 1 68 ? 2.887 12.281 26.725 1.00 31.26 99 THR B O 1
ATOM 1558 N N . ASN B 1 69 ? 0.911 13.120 27.383 1.00 33.58 100 ASN B N 1
ATOM 1559 C CA . ASN B 1 69 ? 1.187 14.436 26.819 1.00 35.13 100 ASN B CA 1
ATOM 1560 C C . ASN B 1 69 ? 2.332 15.114 27.562 1.00 35.02 100 ASN B C 1
ATOM 1561 O O . ASN B 1 69 ? 3.021 15.976 27.013 1.00 34.81 100 ASN B O 1
ATOM 1566 N N . GLU B 1 70 ? 2.541 14.713 28.812 1.00 33.79 101 GLU B N 1
ATOM 1567 C CA . GLU B 1 70 ? 3.610 15.282 29.622 1.00 34.53 101 GLU B CA 1
ATOM 1568 C C . GLU B 1 70 ? 4.979 14.885 29.068 1.00 32.47 101 GLU B C 1
ATOM 1569 O O . GLU B 1 70 ? 5.959 15.614 29.219 1.00 32.47 101 GLU B O 1
ATOM 1575 N N . VAL B 1 71 ? 5.033 13.725 28.424 1.00 29.39 102 VAL B N 1
ATOM 1576 C CA . VAL B 1 71 ? 6.270 13.219 27.835 1.00 27.32 102 VAL B CA 1
ATOM 1577 C C . VAL B 1 71 ? 6.678 14.038 26.611 1.00 25.26 102 VAL B C 1
ATOM 1578 O O . VAL B 1 71 ? 7.858 14.119 26.266 1.00 24.58 102 VAL B O 1
ATOM 1582 N N . LEU B 1 72 ? 5.691 14.653 25.971 1.00 23.72 103 LEU B N 1
ATOM 1583 C CA . LEU B 1 72 ? 5.911 15.447 24.766 1.00 25.05 103 LEU B CA 1
ATOM 1584 C C . LEU B 1 72 ? 6.167 16.932 25.011 1.00 25.53 103 LEU B C 1
ATOM 1585 O O . LEU B 1 72 ? 6.239 17.714 24.062 1.00 24.12 103 LEU B O 1
ATOM 1590 N N . ARG B 1 73 ? 6.306 17.315 26.277 1.00 26.15 104 ARG B N 1
ATOM 1591 C CA . ARG B 1 73 ? 6.541 18.711 26.633 1.00 27.05 104 ARG B CA 1
ATOM 1592 C C . ARG B 1 73 ? 7.726 19.331 25.895 1.00 26.73 104 ARG B C 1
ATOM 1593 O O . ARG B 1 73 ? 7.602 20.399 25.296 1.00 27.09 104 ARG B O 1
ATOM 1601 N N . ASN B 1 74 ? 8.874 18.664 25.948 1.00 25.42 105 ASN B N 1
ATOM 1602 C CA . ASN B 1 74 ? 10.074 19.167 25.288 1.00 24.00 105 ASN B CA 1
ATOM 1603 C C . ASN B 1 74 ? 11.075 18.056 25.005 1.00 22.57 105 ASN B C 1
ATOM 1604 O O . ASN B 1 74 ? 10.799 16.887 25.261 1.00 21.40 105 ASN B O 1
ATOM 1609 N N . ARG B 1 75 ? 12.240 18.425 24.480 1.00 21.71 106 AR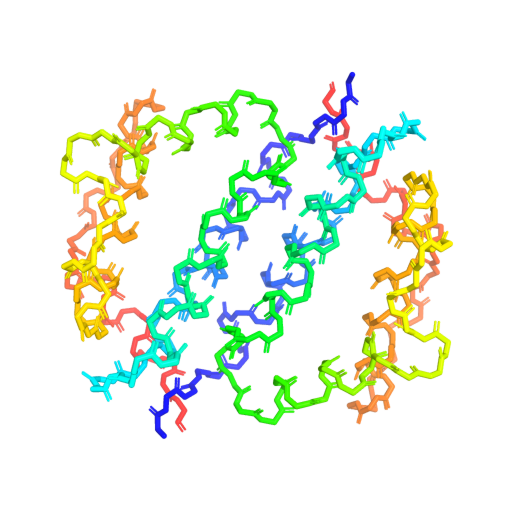G B N 1
ATOM 1610 C CA . ARG B 1 75 ? 13.260 17.436 24.159 1.00 20.59 106 ARG B CA 1
ATOM 1611 C C . ARG B 1 75 ? 13.675 16.657 25.402 1.00 22.16 106 ARG B C 1
ATOM 1612 O O . ARG B 1 75 ? 13.886 15.445 25.343 1.00 20.02 106 ARG B O 1
ATOM 1620 N N . HIS B 1 76 ? 13.783 17.353 26.529 1.00 22.12 107 HIS B N 1
ATOM 1621 C CA . HIS B 1 76 ? 14.175 16.706 27.776 1.00 21.56 107 HIS B CA 1
ATOM 1622 C C . HIS B 1 76 ? 13.226 15.584 28.178 1.00 19.84 107 HIS B C 1
ATOM 1623 O O . HIS B 1 76 ? 13.660 14.470 28.465 1.00 18.79 107 HIS B O 1
ATOM 1630 N N . THR B 1 77 ? 11.931 15.879 28.207 1.00 18.67 108 THR B N 1
ATOM 1631 C CA . THR B 1 77 ? 10.953 14.877 28.605 1.00 19.83 108 THR B CA 1
ATOM 1632 C C . THR B 1 77 ? 10.827 13.722 27.611 1.00 20.55 108 THR B C 1
ATOM 1633 O O . THR B 1 77 ? 10.607 12.577 28.009 1.00 20.31 108 THR B O 1
ATOM 1637 N N . LEU B 1 78 ? 10.970 14.009 26.321 1.00 19.45 109 LEU B N 1
ATOM 1638 C CA . LEU B 1 78 ? 10.861 12.945 25.327 1.00 19.06 109 LEU B CA 1
ATOM 1639 C C . LEU B 1 78 ? 12.083 12.033 25.356 1.00 18.32 109 LEU B C 1
ATOM 1640 O O . LEU B 1 78 ? 11.954 10.808 25.290 1.00 19.15 109 LEU B O 1
ATOM 1645 N N . THR B 1 79 ? 13.270 12.624 25.455 1.00 18.28 110 THR B N 1
ATOM 1646 C CA . THR B 1 79 ? 14.495 11.833 25.483 1.00 17.73 110 THR B CA 1
ATOM 1647 C C . THR B 1 79 ? 14.583 11.011 26.763 1.00 18.88 110 THR B C 1
ATOM 1648 O O . THR B 1 79 ? 15.046 9.869 26.743 1.00 18.12 110 THR B O 1
ATOM 1652 N N . LYS B 1 80 ? 14.137 11.591 27.874 1.00 18.04 111 LYS B N 1
ATOM 1653 C CA . LYS B 1 80 ? 14.161 10.887 29.156 1.00 19.97 111 LYS B CA 1
ATOM 1654 C C . LYS B 1 80 ? 13.193 9.709 29.113 1.00 18.44 111 LYS B C 1
ATOM 1655 O O . LYS B 1 80 ? 13.508 8.618 29.589 1.00 20.72 111 LYS B O 1
ATOM 1661 N N . TRP B 1 81 ? 12.012 9.939 28.545 1.00 17.06 112 TRP B N 1
ATOM 1662 C CA . TRP B 1 81 ? 11.000 8.896 28.426 1.00 17.92 112 TRP B CA 1
ATOM 1663 C C . TRP B 1 81 ? 11.507 7.688 27.643 1.00 17.96 112 TRP B C 1
ATOM 1664 O O . TRP B 1 81 ? 11.363 6.551 28.089 1.00 16.50 112 TRP B O 1
ATOM 1675 N N . PHE B 1 82 ? 12.100 7.924 26.475 1.00 17.98 113 PHE B N 1
ATOM 1676 C CA . PHE B 1 82 ? 12.584 6.801 25.678 1.00 17.17 113 PHE B CA 1
ATOM 1677 C C . PHE B 1 82 ? 13.744 6.105 26.372 1.00 17.98 113 PHE B C 1
ATOM 1678 O O . PHE B 1 82 ? 13.919 4.893 26.246 1.00 17.48 113 PHE B O 1
ATOM 1686 N N . TYR B 1 83 ? 14.541 6.880 27.100 1.00 16.99 114 TYR B N 1
ATOM 1687 C CA . TYR B 1 83 ? 15.657 6.329 27.856 1.00 18.69 114 TYR B CA 1
ATOM 1688 C C . TYR B 1 83 ? 15.066 5.335 28.863 1.00 19.01 114 TYR B C 1
ATOM 1689 O O . TYR B 1 83 ? 15.562 4.219 29.012 1.00 19.03 114 TYR B O 1
ATOM 1698 N N . ASP B 1 84 ? 13.995 5.748 29.539 1.00 20.73 115 ASP B N 1
ATOM 1699 C CA . ASP B 1 84 ? 13.326 4.892 30.517 1.00 20.99 115 ASP B CA 1
ATOM 1700 C C . ASP B 1 84 ? 12.726 3.655 29.862 1.00 21.10 115 ASP B C 1
ATOM 1701 O O . ASP B 1 84 ? 12.755 2.565 30.434 1.00 20.41 115 ASP B O 1
ATOM 1706 N N . VAL B 1 85 ? 12.166 3.824 28.669 1.00 18.89 116 VAL B N 1
ATOM 1707 C CA . VAL B 1 85 ? 11.579 2.697 27.957 1.00 19.22 116 VAL B CA 1
ATOM 1708 C C . VAL B 1 85 ? 12.664 1.681 27.630 1.00 18.50 116 VAL B C 1
ATOM 1709 O O . VAL B 1 85 ? 12.468 0.473 27.780 1.00 19.11 116 VAL B O 1
ATOM 1713 N N . HIS B 1 86 ? 13.816 2.172 27.188 1.00 17.59 117 HIS B N 1
ATOM 1714 C CA . HIS B 1 86 ? 14.917 1.286 26.853 1.00 19.17 117 HIS B CA 1
ATOM 1715 C C . HIS B 1 86 ? 15.337 0.515 28.109 1.00 20.57 117 HIS B C 1
ATOM 1716 O O . HIS B 1 86 ? 15.571 -0.693 28.051 1.00 20.50 117 HIS B O 1
ATOM 1723 N N . ASN B 1 87 ? 15.415 1.201 29.248 1.00 21.89 118 ASN B N 1
ATOM 1724 C CA . ASN B 1 87 ? 15.796 0.523 30.486 1.00 23.18 118 ASN B CA 1
ATOM 1725 C C . ASN B 1 87 ? 14.746 -0.502 30.905 1.00 23.49 118 ASN B C 1
ATOM 1726 O O . ASN B 1 87 ? 15.088 -1.556 31.441 1.00 25.13 118 ASN B O 1
ATOM 1731 N N . ALA B 1 88 ? 13.473 -0.195 30.664 1.00 22.53 119 ALA B N 1
ATOM 1732 C CA . ALA B 1 88 ? 12.393 -1.114 31.019 1.00 22.44 119 ALA B CA 1
ATOM 1733 C C . ALA B 1 88 ? 12.537 -2.410 30.230 1.00 23.14 119 ALA B C 1
ATOM 1734 O O . ALA B 1 88 ? 12.327 -3.501 30.766 1.00 21.17 119 ALA B O 1
ATOM 1736 N N . VAL B 1 89 ? 12.893 -2.289 28.953 1.00 22.19 120 VAL B N 1
ATOM 1737 C CA . VAL B 1 89 ? 13.085 -3.463 28.111 1.00 23.97 120 VAL B CA 1
ATOM 1738 C C . VAL B 1 89 ? 14.321 -4.224 28.580 1.00 24.81 120 VAL B C 1
ATOM 1739 O O . VAL B 1 89 ? 14.302 -5.453 28.667 1.00 26.47 120 VAL B O 1
ATOM 1743 N N . ASN B 1 90 ? 15.392 -3.493 28.879 1.00 25.77 121 ASN B N 1
ATOM 1744 C CA . ASN B 1 90 ? 16.622 -4.119 29.359 1.00 28.49 121 ASN B CA 1
ATOM 1745 C C . ASN B 1 90 ? 16.323 -4.988 30.575 1.00 28.53 121 ASN B C 1
ATOM 1746 O O . ASN B 1 90 ? 16.654 -6.172 30.599 1.00 29.60 121 ASN B O 1
ATOM 1751 N N . ASN B 1 91 ? 15.698 -4.389 31.583 1.00 29.37 122 ASN B N 1
ATOM 1752 C CA . ASN B 1 91 ? 15.359 -5.102 32.809 1.00 29.92 122 ASN B CA 1
ATOM 1753 C C . ASN B 1 91 ? 14.553 -6.368 32.548 1.00 29.61 122 ASN B C 1
ATOM 1754 O O . ASN B 1 91 ? 14.787 -7.400 33.176 1.00 28.53 122 ASN B O 1
ATOM 1759 N N . LYS B 1 92 ? 13.603 -6.290 31.621 1.00 28.17 123 LYS B N 1
ATOM 1760 C CA . LYS B 1 92 ? 12.782 -7.447 31.295 1.00 28.27 123 LYS B CA 1
ATOM 1761 C C . LYS B 1 92 ? 13.672 -8.539 30.710 1.00 27.31 123 LYS B C 1
ATOM 1762 O O . LYS B 1 92 ? 13.403 -9.729 30.872 1.00 26.84 123 LYS B O 1
ATOM 1768 N N . LEU B 1 93 ? 14.744 -8.127 30.039 1.00 26.13 124 LEU B N 1
ATOM 1769 C CA . LEU B 1 93 ? 15.673 -9.077 29.442 1.00 25.57 124 LEU B CA 1
ATOM 1770 C C . LEU B 1 93 ? 16.819 -9.423 30.389 1.00 25.39 124 LEU B C 1
ATOM 1771 O O . LEU B 1 93 ? 17.818 -10.009 29.976 1.00 25.05 124 LEU B O 1
ATOM 1776 N N . GLU B 1 94 ? 16.668 -9.040 31.656 1.00 24.71 125 GLU B N 1
ATOM 1777 C CA . GLU B 1 94 ? 17.655 -9.327 32.699 1.00 24.88 125 GLU B CA 1
ATOM 1778 C C . GLU B 1 94 ? 19.015 -8.658 32.537 1.00 26.00 125 GLU B C 1
ATOM 1779 O O . GLU B 1 94 ? 20.043 -9.217 32.932 1.00 24.54 125 GLU B O 1
ATOM 1785 N N . VAL B 1 95 ? 19.029 -7.458 31.965 1.00 28.21 126 VAL B N 1
ATOM 1786 C CA . VAL B 1 95 ? 20.282 -6.739 31.781 1.00 30.85 126 VAL B CA 1
ATOM 1787 C C . VAL B 1 95 ? 20.157 -5.286 32.225 1.00 32.42 126 VAL B C 1
ATOM 1788 O O . VAL B 1 95 ? 19.054 -4.749 32.332 1.00 32.04 126 VAL B O 1
ATOM 1792 N N . ASP B 1 96 ? 21.297 -4.664 32.497 1.00 35.10 127 ASP B N 1
ATOM 1793 C CA . ASP B 1 96 ? 21.341 -3.271 32.921 1.00 38.30 127 ASP B CA 1
ATOM 1794 C C . ASP B 1 96 ? 22.713 -2.726 32.552 1.00 39.41 127 ASP B C 1
ATOM 1795 O O . ASP B 1 96 ? 23.725 -3.160 33.104 1.00 40.23 127 ASP B O 1
ATOM 1800 N N . TYR B 1 97 ? 22.748 -1.783 31.616 1.00 39.32 128 TYR B N 1
ATOM 1801 C CA . TYR B 1 97 ? 24.012 -1.201 31.181 1.00 40.06 128 TYR B CA 1
ATOM 1802 C C . TYR B 1 97 ? 24.545 -0.117 32.111 1.00 39.12 128 TYR B C 1
ATOM 1803 O O . TYR B 1 97 ? 25.611 0.445 31.868 1.00 39.97 128 TYR B O 1
ATOM 1812 N N . GLY B 1 98 ? 23.805 0.170 33.175 1.00 38.69 129 GLY B N 1
ATOM 1813 C CA . GLY B 1 98 ? 24.235 1.177 34.128 1.00 38.64 129 GLY B CA 1
ATOM 1814 C C . GLY B 1 98 ? 24.512 2.540 33.523 1.00 38.57 129 GLY B C 1
ATOM 1815 O O . GLY B 1 98 ? 25.292 3.320 34.071 1.00 38.59 129 GLY B O 1
ATOM 1816 N N . LEU B 1 99 ? 23.877 2.831 32.393 1.00 37.64 130 LEU B N 1
ATOM 1817 C CA . LEU B 1 99 ? 24.056 4.115 31.727 1.00 36.95 130 LEU B CA 1
ATOM 1818 C C . LEU B 1 99 ? 23.074 5.145 32.259 1.00 35.45 130 LEU B C 1
ATOM 1819 O O . LEU B 1 99 ? 21.862 4.940 32.216 1.00 35.88 130 LEU B O 1
ATOM 1824 N N A SER B 1 100 ? 23.607 6.255 32.756 0.50 34.45 131 SER B N 1
ATOM 1825 N N B SER B 1 100 ? 23.598 6.253 32.770 0.50 33.85 131 SER B N 1
ATOM 1826 C CA A SER B 1 100 ? 22.787 7.332 33.293 0.50 33.57 131 SER B CA 1
ATOM 1827 C CA B SER B 1 100 ? 22.749 7.311 33.300 0.50 32.53 131 SER B CA 1
ATOM 1828 C C A SER B 1 100 ? 22.182 8.137 32.146 0.50 32.02 131 SER B C 1
ATOM 1829 C C B SER B 1 100 ? 2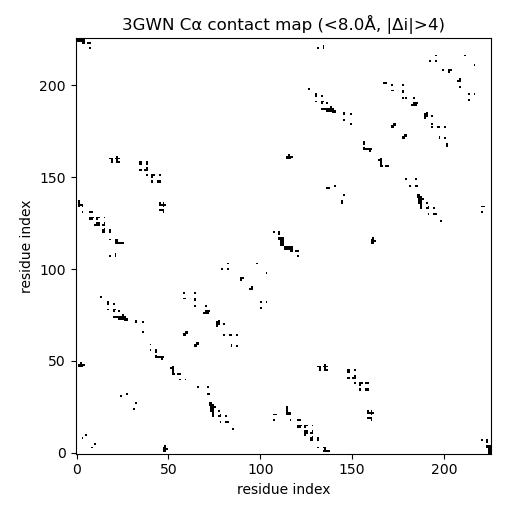2.156 8.103 32.142 0.50 31.30 131 SER B C 1
ATOM 1830 O O A SER B 1 100 ? 22.703 8.122 31.033 0.50 31.36 131 SER B O 1
ATOM 1831 O O B SER B 1 100 ? 22.662 8.051 31.023 0.50 30.63 131 SER B O 1
ATOM 1836 N N . TYR B 1 101 ? 21.083 8.836 32.416 1.00 31.04 132 TYR B N 1
ATOM 1837 C CA . TYR B 1 101 ? 20.434 9.643 31.390 1.00 30.55 132 TYR B CA 1
ATOM 1838 C C . TYR B 1 101 ? 21.419 10.680 30.853 1.00 31.14 132 TYR B C 1
ATOM 1839 O O . TYR B 1 101 ? 21.378 11.037 29.677 1.00 30.52 132 TYR B O 1
ATOM 1848 N N . GLU B 1 102 ? 22.313 11.151 31.718 1.00 31.14 133 GLU B N 1
ATOM 1849 C CA . GLU B 1 102 ? 23.305 12.145 31.323 1.00 30.83 133 GLU B CA 1
ATOM 1850 C C . GLU B 1 102 ? 24.309 11.567 30.333 1.00 28.81 133 GLU B C 1
ATOM 1851 O O . GLU B 1 102 ? 24.752 12.264 29.421 1.00 27.81 133 GLU B O 1
ATOM 1857 N N . ASP B 1 103 ? 24.674 10.300 30.516 1.00 27.37 134 ASP B N 1
ATOM 1858 C CA . ASP B 1 103 ? 25.622 9.649 29.615 1.00 26.97 134 ASP B CA 1
ATOM 1859 C C . ASP B 1 103 ? 25.023 9.607 28.212 1.00 25.55 134 ASP B C 1
ATOM 1860 O O . ASP B 1 103 ? 25.726 9.783 27.213 1.00 25.43 134 ASP B O 1
ATOM 1865 N N . VAL B 1 104 ? 23.718 9.368 28.148 1.00 24.31 135 VAL B N 1
ATOM 1866 C CA . VAL B 1 104 ? 23.015 9.299 26.870 1.00 22.11 135 VAL B CA 1
ATOM 1867 C C . VAL B 1 104 ? 22.923 10.675 26.220 1.00 22.01 135 VAL B C 1
ATOM 1868 O O . VAL B 1 104 ? 23.106 10.810 25.012 1.00 21.60 135 VAL B O 1
ATOM 1872 N N . VAL B 1 105 ? 22.636 11.696 27.022 1.00 20.73 136 VAL B N 1
ATOM 1873 C CA . VAL B 1 105 ? 22.542 13.053 26.502 1.00 21.62 136 VAL B CA 1
ATOM 1874 C C . VAL B 1 105 ? 23.886 13.465 25.915 1.00 23.08 136 VAL B C 1
ATOM 1875 O O . VAL B 1 105 ? 23.953 14.023 24.822 1.00 23.26 136 VAL B O 1
ATOM 1879 N N . ASN B 1 106 ? 24.961 13.182 26.642 1.00 23.48 137 ASN B N 1
ATOM 1880 C CA . ASN B 1 106 ? 26.290 13.533 26.168 1.00 24.93 137 ASN B CA 1
ATOM 1881 C C . ASN B 1 106 ? 26.636 12.771 24.896 1.00 24.28 137 ASN B C 1
ATOM 1882 O O . ASN B 1 106 ? 27.270 13.314 23.992 1.00 24.98 137 ASN B O 1
ATOM 1887 N N . LYS B 1 1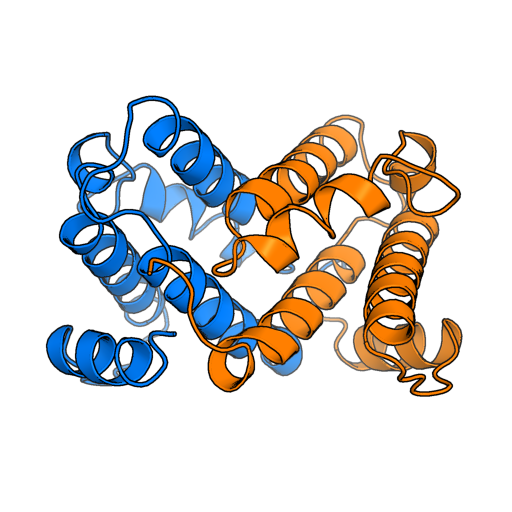07 ? 26.210 11.516 24.823 1.00 23.60 138 LYS B N 1
ATOM 1888 C CA . LYS B 1 107 ? 26.479 10.696 23.646 1.00 23.00 138 LYS B CA 1
ATOM 1889 C C . LYS B 1 107 ? 25.807 11.243 22.388 1.00 21.28 138 LYS B C 1
ATOM 1890 O O . LYS B 1 107 ? 26.461 11.459 21.371 1.00 21.68 138 LYS B O 1
ATOM 1896 N N . TYR B 1 108 ? 24.501 11.470 22.448 1.00 20.31 139 TYR B N 1
ATOM 1897 C CA . TYR B 1 108 ? 23.806 11.968 21.270 1.00 18.93 139 TYR B CA 1
ATOM 1898 C C . TYR B 1 108 ? 24.068 13.430 20.928 1.00 19.76 139 TYR B C 1
ATOM 1899 O O . TYR B 1 108 ? 24.041 13.804 19.758 1.00 19.11 139 TYR B O 1
ATOM 1908 N N . GLU B 1 109 ? 24.334 14.261 21.931 1.00 19.65 140 GLU B N 1
ATOM 1909 C CA . GLU B 1 109 ? 24.617 15.661 21.649 1.00 20.71 140 GLU B CA 1
ATOM 1910 C C . GLU B 1 109 ? 25.963 15.820 20.950 1.00 21.59 140 GLU B C 1
ATOM 1911 O O . GLU B 1 109 ? 26.229 16.850 20.336 1.00 22.18 140 GLU B O 1
ATOM 1917 N N . SER B 1 110 ? 26.812 14.801 21.043 1.00 22.45 141 SER B N 1
ATOM 1918 C CA . SER B 1 110 ? 28.117 14.861 20.395 1.00 23.52 141 SER B CA 1
ATOM 1919 C C . SER B 1 110 ? 27.935 14.796 18.881 1.00 23.46 141 SER B C 1
ATOM 1920 O O . SER B 1 110 ? 28.873 15.041 18.122 1.00 22.82 141 SER B O 1
ATOM 1923 N N . PHE B 1 111 ? 26.720 14.466 18.449 1.00 21.98 142 PHE B N 1
ATOM 1924 C CA . PHE B 1 111 ? 26.408 14.370 17.025 1.00 22.46 142 PHE B CA 1
ATOM 1925 C C . PHE B 1 111 ? 25.516 15.514 16.554 1.00 22.04 142 PHE B C 1
ATOM 1926 O O . PHE B 1 111 ? 24.997 15.487 15.439 1.00 19.94 142 PHE B O 1
ATOM 1934 N N . ARG B 1 112 ? 25.337 16.519 17.406 1.00 22.10 143 ARG B N 1
ATOM 1935 C CA . ARG B 1 112 ? 24.506 17.666 17.063 1.00 23.87 143 ARG B CA 1
ATOM 1936 C C . ARG B 1 112 ? 25.053 18.369 15.824 1.00 26.51 143 ARG B C 1
ATOM 1937 O O . ARG B 1 112 ? 26.256 18.607 15.716 1.00 26.75 143 ARG B O 1
ATOM 1945 N N . ALA B 1 113 ? 24.169 18.694 14.886 1.00 27.98 144 ALA B N 1
ATOM 1946 C CA . ALA B 1 113 ? 24.583 19.368 13.661 1.00 31.69 144 ALA B CA 1
ATOM 1947 C C . ALA B 1 113 ? 24.459 20.881 13.811 1.00 33.70 144 ALA B C 1
ATOM 1948 O O . ALA B 1 113 ? 24.015 21.535 12.843 1.00 36.61 144 ALA B O 1
#

Foldseek 3Di:
DQADDCVPPVVVVLVVVLLVLQVQAQADDPVSLVVVLVVQCVVLVDHRDVVSSVVSNVQCCDDPLHVDSVCSRGSVSVSVSSVVSVVVVCVVVVHDPPDDSVNSCVVSVVVPD/DQADDCPVPVVVVLVVVLLVLQVWAQADDPVSLVVVLVVLVVVLVDHRDVVSSVLSNDQCCDDPLPVDSVCSRGSVSVSVSSVVSVQVVQVVVVHDPVQDSVNSVVVSVVVPD

Sequence (226 aa):
ANGLITKIWGTAGWTFNHAVTFGYPLNPTSSDDDKRRYKNYFISLGDVLPCRLCREESSYKKFITTGKTALTNEVLRRNRHTLTKWFYDVHNAVNNNKLEVDYGLSYEDVVNKYESSFRAANGLITKIWGTAGWTFNHAVTFGYPLNPTSSDDDKRRYKNYFISLGDVLPCRLCRESSYKKFITTTGKTALTNEVLRNRHTLTKWFYDVHNAVNNKLEVDYGLSSYEDVVNKYESFRA

Secondary structure (DSSP, 8-state):
---B-HHHHHHHHHHHHHHHHHTS-SS--HHHHHHHHHHHHHHHHH-SSHHHHHHHHHHTTSGGG---GGGGSSHHHHHHHHHHHHHHHHHHTT------HHHHHHHHHTTB-/---B-HHHHHHHHHHHHHHHHHTS-SS--HHHHHHHHHHHHHHHHH-SSHHHHHHHHHHTTSGGG---GGGGSSHHHHHHHHHHHHHHHHHHTT------HHHHHHHHHTTB-

B-factor: mean 24.12, std 11.69, range [8.21, 84.39]

Radius of gyration: 17.03 Å; Cα contacts (8 Å, |Δi|>4): 288; chains: 2; bounding box: 35×41×44 Å

InterPro domains:
  IPR017905 ERV/ALR sulfhydryl oxidase domain [PF04777] (43-125)
  IPR017905 ERV/ALR sulfhydryl oxidase domain [PS51324] (33-139)
  IPR036774 ERV/ALR sulfhydryl oxidase domain superfamily [G3DSA:1.20.120.310] (32-145)
  IPR036774 ERV/ALR sulfhydryl oxidase domain superfamily [SSF69000] (35-145)
  IPR039799 Sulfhydryl oxidase ALR/ERV [PTHR12645] (38-125)
  IPR049096 Mimivirus sulfhydryl oxidase R596-like, C-terminal domain [PF21491] (177-282)

Solvent-accessible surface area: 12002 Å² total; per-residue (Å²): 117,56,19,4,74,82,175,22,20,14,110,14,7,58,23,1,3,11,0,0,0,4,3,0,26,106,132,18,78,85,65,32,70,119,113,10,55,71,0,0,71,12,5,1,29,0,19,1,29,178,118,36,68,83,21,11,57,117,45,9,94,85,66,207,17,18,20,59,98,123,21,2,151,37,25,109,22,0,1,72,8,4,28,42,0,42,47,17,32,20,95,115,106,154,59,130,157,79,100,50,28,123,68,17,38,112,99,8,62,84,41,55,90,112,62,16,4,71,79,169,24,17,13,108,15,6,56,23,1,3,11,0,0,0,4,3,0,25,125,133,14,82,90,68,32,74,116,108,10,63,70,0,0,77,13,5,0,29,0,17,1,23,144,117,34,58,93,24,11,83,133,36,12,97,80,61,181,11,22,19,54,97,125,17,3,164,28,24,107,30,0,3,73,6,3,29,26,0,41,46,22,32,15,91,126,120,156,68,107,164,66,94,56,25,104,66,14,36,99,104,6,61,82,41,61,87

Organism: Acanthamoeba polyphaga mimivirus (NCBI:txid212035)

CATH classification: 1.20.120.310